Protein AF-0000000067734028 (afdb_homodimer)

InterPro domains:
  IPR000916 Bet v I/Major latex protein [PF00407] (22-114)
  IPR000916 Bet v I/Major latex protein [SM01037] (1-115)
  IPR023393 START-like domain superfamily [G3DSA:3.30.530.20] (3-115)
  IPR051761 MLP-like hydrophobic ligand-binding [PTHR31907] (22-112)

pLDDT: mean 87.89, std 9.13, range [54.25, 97.19]

Organism: Nicotiana tabacum (NCBI:txid4097)

Sequence (230 aa):
MIKFEEFLKTVEEEANELQIAEFTRYVVDKDGREKFIRHIIEATDPQKKSVTWKVIEGDLLELYNSFTIITSIEEQWTTWTFVYKKKTGDTPEPLAVMGVVLKMTKHVEGHLLRKMIKFEEFLKTVEEEANELQIAEFTRYVVDKDGREKFIRHIIEATDPQKKSVTWKVIEGDLLELYNSFTIITSIEEQWTTWTFVYKKKTGDTPEPLAVMGVVLKMTKHVEGHLLRK

Foldseek 3Di:
DDALVLLVVLVVCVCVVVVHQKDWDWFAAPVRDIWIWIKGFPDADVVQSKTKIWTDDIDVVVFWVTWMWMWHDDPPDIDIDIDTHGPDPPRDDDRRVVRVVVVSVCSSVVVVVVD/DDALVLLVVLVVCVCVVVVHQKDWDWFAAPVRDIWIWIKGFPDADVVQSKTKIWTDDIDVVVFWVTWMWMWHDDPPDIDIDIDTHGPDPPRDDDRRVVRVVVVSVCSSVVVVVVD

Nearest PDB structures (foldseek):
  4igx-assembly4_D  TM=7.959E-01  e=1.047E-07  Actinidia deliciosa
  4ihr-assembly1_A  TM=7.708E-01  e=9.894E-08  Actinidia deliciosa
  4igx-assembly3_C  TM=7.963E-01  e=2.189E-07  Actinidia deliciosa
  4ih0-assembly1_A  TM=7.849E-01  e=5.128E-07  Actinidia deliciosa
  4rei-assembly1_A  TM=7.862E-01  e=6.588E-06  Panax ginseng

Structure (mmCIF, N/CA/C/O backbone):
data_AF-0000000067734028-model_v1
#
loop_
_entity.id
_entity.type
_entity.pdbx_description
1 polymer Kirola-like
#
loop_
_atom_site.group_PDB
_atom_site.id
_atom_site.type_symbol
_atom_site.label_atom_id
_atom_site.label_alt_id
_atom_site.label_comp_id
_atom_site.label_asym_id
_atom_site.label_entity_id
_atom_site.label_seq_id
_atom_site.pdbx_PDB_ins_code
_atom_site.Cartn_x
_atom_site.Cartn_y
_atom_site.Cartn_z
_atom_site.occupancy
_atom_site.B_iso_or_equiv
_atom_site.auth_seq_id
_atom_site.auth_comp_id
_atom_site.auth_asym_id
_atom_site.auth_atom_id
_atom_site.pdbx_PDB_model_num
ATOM 1 N N . MET A 1 1 ? 13.961 -11.719 -9.648 1 67.38 1 MET A N 1
ATOM 2 C CA . MET A 1 1 ? 12.789 -10.844 -9.688 1 67.38 1 MET A CA 1
ATOM 3 C C . MET A 1 1 ? 11.625 -11.523 -10.406 1 67.38 1 MET A C 1
ATOM 5 O O . MET A 1 1 ? 11.844 -12.305 -11.336 1 67.38 1 MET A O 1
ATOM 9 N N . ILE A 1 2 ? 10.477 -11.406 -9.758 1 75.88 2 ILE A N 1
ATOM 10 C CA . ILE A 1 2 ? 9.305 -12.047 -10.367 1 75.88 2 ILE A CA 1
ATOM 11 C C . ILE A 1 2 ? 8.82 -11.211 -11.547 1 75.88 2 ILE A C 1
ATOM 13 O O . ILE A 1 2 ? 8.633 -10 -11.43 1 75.88 2 ILE A O 1
ATOM 17 N N . LYS A 1 3 ? 8.828 -11.867 -12.672 1 85.06 3 LYS A N 1
ATOM 18 C CA . LYS A 1 3 ? 8.25 -11.203 -13.836 1 85.06 3 LYS A CA 1
ATOM 19 C C . LYS A 1 3 ? 6.727 -11.234 -13.797 1 85.06 3 LYS A C 1
ATOM 21 O O . LYS A 1 3 ? 6.137 -12.164 -13.242 1 85.06 3 LYS A O 1
ATOM 26 N N . PHE A 1 4 ? 6.129 -10.258 -14.367 1 90.81 4 PHE A N 1
ATOM 27 C CA . PHE A 1 4 ? 4.676 -10.141 -14.375 1 90.81 4 PHE A CA 1
ATOM 28 C C . PHE A 1 4 ? 4.035 -11.406 -14.945 1 90.81 4 PHE A C 1
ATOM 30 O O . PHE A 1 4 ? 3.043 -11.898 -14.406 1 90.81 4 PHE A O 1
ATOM 37 N N . GLU A 1 5 ? 4.617 -11.867 -16.109 1 90.88 5 GLU A N 1
ATOM 38 C CA . GLU A 1 5 ? 4.062 -13.055 -16.75 1 90.88 5 GLU A CA 1
ATOM 39 C C . GLU A 1 5 ? 4.055 -14.242 -15.789 1 90.88 5 GLU A C 1
ATOM 41 O O . GLU A 1 5 ? 3.109 -15.031 -15.773 1 90.88 5 GLU A O 1
ATOM 46 N N . GLU A 1 6 ? 5.125 -14.344 -15.07 1 87.38 6 GLU A N 1
ATOM 47 C CA . GLU A 1 6 ? 5.23 -15.414 -14.086 1 87.38 6 GLU A CA 1
ATOM 48 C C . GLU A 1 6 ? 4.234 -15.219 -12.945 1 87.38 6 GLU A C 1
ATOM 50 O O . GLU A 1 6 ? 3.611 -16.172 -12.484 1 87.38 6 GLU A O 1
ATOM 55 N N . PHE A 1 7 ? 4.094 -13.961 -12.57 1 88.62 7 PHE A N 1
ATOM 56 C CA . PHE A 1 7 ? 3.125 -13.617 -11.539 1 88.62 7 PHE A CA 1
ATOM 57 C C . PHE A 1 7 ? 1.712 -13.984 -11.969 1 88.62 7 PHE A C 1
ATOM 59 O O . PHE A 1 7 ? 0.99 -14.664 -11.242 1 88.62 7 PHE A O 1
ATOM 66 N N . LEU A 1 8 ? 1.37 -13.555 -13.109 1 90.5 8 LEU A N 1
ATOM 67 C CA . LEU A 1 8 ? 0.029 -13.781 -13.633 1 90.5 8 LEU A CA 1
ATOM 68 C C . LEU A 1 8 ? -0.241 -15.281 -13.797 1 90.5 8 LEU A C 1
ATOM 70 O O . LEU A 1 8 ? -1.324 -15.758 -13.453 1 90.5 8 LEU A O 1
ATOM 74 N N . LYS A 1 9 ? 0.716 -15.992 -14.281 1 89.88 9 LYS A N 1
ATOM 75 C CA . LYS A 1 9 ? 0.579 -17.438 -14.477 1 89.88 9 LYS A CA 1
ATOM 76 C C . LYS A 1 9 ? 0.309 -18.141 -13.148 1 89.88 9 LYS A C 1
ATOM 78 O O . LYS A 1 9 ? -0.54 -19.031 -13.07 1 89.88 9 LYS A O 1
ATOM 83 N N . THR A 1 10 ? 1.044 -17.734 -12.141 1 88.12 10 THR A N 1
ATOM 84 C CA . THR A 1 10 ? 0.882 -18.344 -10.82 1 88.12 10 THR A CA 1
ATOM 85 C C . THR A 1 10 ? -0.512 -18.062 -10.266 1 88.12 10 THR A C 1
ATOM 87 O O . THR A 1 10 ? -1.135 -18.953 -9.672 1 88.12 10 THR A O 1
ATOM 90 N N . VAL A 1 11 ? -1.001 -16.844 -10.43 1 87.06 11 VAL A N 1
ATOM 91 C CA . VAL A 1 11 ? -2.326 -16.469 -9.953 1 87.06 11 VAL A CA 1
ATOM 92 C C . VAL A 1 11 ? -3.391 -17.297 -10.664 1 87.06 11 VAL A C 1
ATOM 94 O O . VAL A 1 11 ? -4.301 -17.828 -10.023 1 87.06 11 VAL A O 1
ATOM 97 N N . GLU A 1 12 ? -3.205 -17.453 -11.922 1 87.56 12 GLU A N 1
ATOM 98 C CA . GLU A 1 12 ? -4.152 -18.234 -12.711 1 87.56 12 GLU A CA 1
ATOM 99 C C . GLU A 1 12 ? -4.117 -19.719 -12.32 1 87.56 12 GLU A C 1
ATOM 101 O O . GLU A 1 12 ? -5.16 -20.359 -12.242 1 87.56 12 GLU A O 1
ATOM 106 N N . GLU A 1 13 ? -2.947 -20.141 -12.133 1 88.94 13 GLU A N 1
ATOM 107 C CA . GLU A 1 13 ? -2.791 -21.531 -11.734 1 88.94 13 GLU A CA 1
ATOM 108 C C . GLU A 1 13 ? -3.455 -21.797 -10.383 1 88.94 13 GLU A C 1
ATOM 110 O O . GLU A 1 13 ? -4.109 -22.828 -10.203 1 88.94 13 GLU A O 1
ATOM 115 N N . GLU A 1 14 ? -3.219 -20.875 -9.492 1 85.31 14 GLU A N 1
ATOM 116 C CA . GLU A 1 14 ? -3.887 -21.031 -8.203 1 85.31 14 GLU A CA 1
ATOM 117 C C . GLU A 1 14 ? -5.402 -21.078 -8.367 1 85.31 14 GLU A C 1
ATOM 119 O O . GLU A 1 14 ? -6.062 -21.938 -7.777 1 85.31 14 GLU A O 1
ATOM 124 N N . ALA A 1 15 ? -5.945 -20.266 -9.109 1 86.31 15 ALA A N 1
ATOM 125 C CA . ALA A 1 15 ? -7.387 -20.234 -9.344 1 86.31 15 ALA A CA 1
ATOM 126 C C . ALA A 1 15 ? -7.871 -21.531 -9.977 1 86.31 15 ALA A C 1
ATOM 128 O O . ALA A 1 15 ? -8.891 -22.094 -9.57 1 86.31 15 ALA A O 1
ATOM 129 N N . ASN A 1 16 ? -7.121 -21.953 -10.914 1 89.94 16 ASN A N 1
ATOM 130 C CA . ASN A 1 16 ? -7.492 -23.156 -11.641 1 89.94 16 ASN A CA 1
ATOM 131 C C . ASN A 1 16 ? -7.383 -24.391 -10.75 1 89.94 16 ASN A C 1
ATOM 133 O O . ASN A 1 16 ? -8.289 -25.234 -10.734 1 89.94 16 ASN A O 1
ATOM 137 N N . GLU A 1 17 ? -6.242 -24.453 -10.078 1 85.25 17 GLU A N 1
ATOM 138 C CA . GLU A 1 17 ? -6.012 -25.609 -9.211 1 85.25 17 GLU A CA 1
ATOM 139 C C . GLU A 1 17 ? -7.082 -25.703 -8.125 1 85.25 17 GLU A C 1
ATOM 141 O O . GLU A 1 17 ? -7.555 -26.797 -7.805 1 85.25 17 GLU A O 1
ATOM 146 N N . LEU A 1 18 ? -7.387 -24.578 -7.699 1 82.19 18 LEU A N 1
ATOM 147 C CA . LEU A 1 18 ? -8.344 -24.547 -6.602 1 82.19 18 LEU A CA 1
ATOM 148 C C . LEU A 1 18 ? -9.773 -24.5 -7.129 1 82.19 18 LEU A C 1
ATOM 150 O O . LEU A 1 18 ? -10.734 -24.641 -6.359 1 82.19 18 LEU A O 1
ATOM 154 N N . GLN A 1 19 ? -9.883 -24.328 -8.43 1 91.44 19 GLN A N 1
ATOM 155 C CA . GLN A 1 19 ? -11.195 -24.234 -9.062 1 91.44 19 GLN A CA 1
ATOM 156 C C . GLN A 1 19 ? -12.062 -23.188 -8.359 1 91.44 19 GLN A C 1
ATOM 158 O O . GLN A 1 19 ? -13.211 -23.484 -7.992 1 91.44 19 GLN A O 1
ATOM 163 N N . ILE A 1 20 ? -11.414 -22.141 -8.133 1 87.75 20 ILE A N 1
ATOM 164 C CA . ILE A 1 20 ? -12.125 -21.062 -7.453 1 87.75 20 ILE A CA 1
ATOM 165 C C . ILE A 1 20 ? -12.133 -19.828 -8.336 1 87.75 20 ILE A C 1
ATOM 167 O O . ILE A 1 20 ? -11.219 -19.609 -9.133 1 87.75 20 ILE A O 1
ATOM 171 N N . ALA A 1 21 ? -13.25 -19.062 -8.133 1 91.06 21 ALA A N 1
ATOM 172 C CA . ALA A 1 21 ? -13.352 -17.75 -8.773 1 91.06 21 ALA 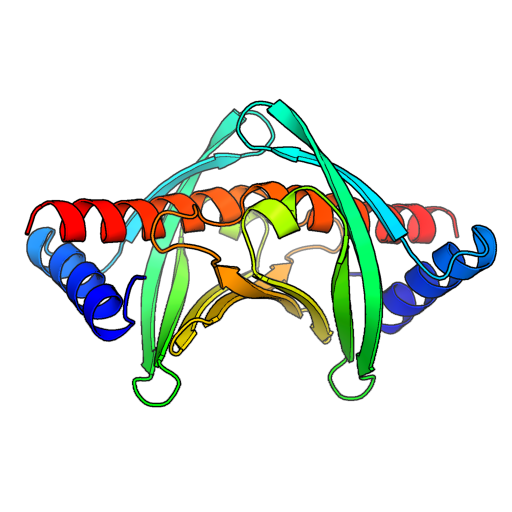A CA 1
ATOM 173 C C . ALA A 1 21 ? -13.094 -16.625 -7.777 1 91.06 21 ALA A C 1
ATOM 175 O O . ALA A 1 21 ? -12.867 -15.484 -8.172 1 91.06 21 ALA A O 1
ATOM 176 N N . GLU A 1 22 ? -13.219 -17.156 -6.551 1 93.44 22 GLU A N 1
ATOM 177 C CA . GLU A 1 22 ? -13.055 -16.219 -5.441 1 93.44 22 GLU A CA 1
ATOM 178 C C . GLU A 1 22 ? -11.977 -16.688 -4.473 1 93.44 22 GLU A C 1
ATOM 180 O O . GLU A 1 22 ? -11.961 -17.859 -4.07 1 93.44 22 GLU A O 1
ATOM 185 N N . PHE A 1 23 ? -11.062 -15.75 -4.188 1 90.62 23 PHE A N 1
ATOM 186 C CA . PHE A 1 23 ? -9.969 -16.094 -3.291 1 90.62 23 PHE A CA 1
ATOM 187 C C . PHE A 1 23 ? -10.297 -15.703 -1.854 1 90.62 23 PHE A C 1
ATOM 189 O O . PHE A 1 23 ? -10.734 -14.586 -1.594 1 90.62 23 PHE A O 1
ATOM 196 N N . THR A 1 24 ? -10.133 -16.703 -0.991 1 91.56 24 THR A N 1
ATOM 197 C CA . THR A 1 24 ? -10.289 -16.438 0.434 1 91.56 24 THR A CA 1
ATOM 198 C C . THR A 1 24 ? -8.93 -16.375 1.123 1 91.56 24 THR A C 1
ATOM 200 O O . THR A 1 24 ? -8.078 -17.25 0.912 1 91.56 24 THR A O 1
ATOM 203 N N . ARG A 1 25 ? -8.719 -15.32 1.91 1 89.25 25 ARG A N 1
ATOM 204 C CA . ARG A 1 25 ? -7.477 -15.172 2.668 1 89.25 25 ARG A CA 1
ATOM 205 C C . ARG A 1 25 ? -7.766 -14.828 4.125 1 89.25 25 ARG A C 1
ATOM 207 O O . ARG A 1 25 ? -8.734 -14.133 4.426 1 89.25 25 ARG A O 1
ATOM 214 N N . TYR A 1 26 ? -6.891 -15.344 4.91 1 92 26 TYR A N 1
ATOM 215 C CA . TYR A 1 26 ? -6.871 -15.008 6.328 1 92 26 TYR A CA 1
ATOM 216 C C . TYR A 1 26 ? -5.578 -14.289 6.703 1 92 26 TYR A C 1
ATOM 218 O O . TYR A 1 26 ? -4.484 -14.812 6.473 1 92 26 TYR A O 1
ATOM 226 N N . VAL A 1 27 ? -5.797 -13.031 7.207 1 87 27 VAL A N 1
ATOM 227 C CA . VAL A 1 27 ? -4.629 -12.219 7.535 1 87 27 VAL A CA 1
ATOM 228 C C . VAL A 1 27 ? -4.723 -11.742 8.984 1 87 27 VAL A C 1
ATOM 230 O O . VAL A 1 27 ? -5.805 -11.758 9.578 1 87 27 VAL A O 1
ATOM 233 N N . VAL A 1 28 ? -3.629 -11.398 9.531 1 83.06 28 VAL A N 1
ATOM 234 C CA . VAL A 1 28 ? -3.58 -10.906 10.906 1 83.06 28 VAL A CA 1
ATOM 235 C C . VAL A 1 28 ? -3.365 -9.391 10.906 1 83.06 28 VAL A C 1
ATOM 237 O O . VAL A 1 28 ? -2.488 -8.883 10.203 1 83.06 28 VAL A O 1
ATOM 240 N N . ASP A 1 29 ? -4.207 -8.703 11.68 1 79.88 29 ASP A N 1
ATOM 241 C CA . ASP A 1 29 ? -4.094 -7.246 11.734 1 79.88 29 ASP A CA 1
ATOM 242 C C . ASP A 1 29 ? -3.037 -6.812 12.742 1 79.88 29 ASP A C 1
ATOM 244 O O . ASP A 1 29 ? -2.281 -7.641 13.258 1 79.88 29 ASP A O 1
ATOM 248 N N . LYS A 1 30 ? -2.877 -5.461 12.906 1 72.12 30 LYS A N 1
ATOM 249 C CA . LYS A 1 30 ? -1.847 -4.875 13.758 1 72.12 30 LYS A CA 1
ATOM 250 C C . LYS A 1 30 ? -2.014 -5.316 15.211 1 72.12 30 LYS A C 1
ATOM 252 O O . LYS A 1 30 ?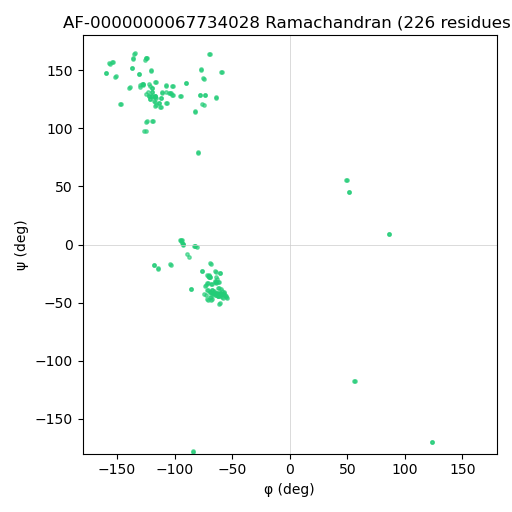 -1.047 -5.328 15.977 1 72.12 30 LYS A O 1
ATOM 257 N N . ASP A 1 31 ? -3.227 -5.699 15.625 1 77.75 31 ASP A N 1
ATOM 258 C CA . ASP A 1 31 ? -3.514 -6.098 17 1 77.75 31 ASP A CA 1
ATOM 259 C C . ASP A 1 31 ? -3.428 -7.613 17.156 1 77.75 31 ASP A C 1
ATOM 261 O O . ASP A 1 31 ? -3.783 -8.156 18.203 1 77.75 31 ASP A O 1
ATOM 265 N N . GLY A 1 32 ? -3.057 -8.227 16.109 1 80 32 GLY A N 1
ATOM 266 C CA . GLY A 1 32 ? -2.895 -9.672 16.172 1 80 32 GLY A CA 1
ATOM 267 C C . GLY A 1 32 ? -4.18 -10.43 15.906 1 80 32 GLY A C 1
ATOM 268 O O . GLY A 1 32 ? -4.246 -11.648 16.094 1 80 32 GLY A O 1
ATOM 269 N N . ARG A 1 33 ? -5.266 -9.836 15.477 1 87.12 33 ARG A N 1
ATOM 270 C CA . ARG A 1 33 ? -6.543 -10.492 15.234 1 87.12 33 ARG A CA 1
ATOM 271 C C . ARG A 1 33 ? -6.641 -11 13.805 1 87.12 33 ARG A C 1
ATOM 273 O O . ARG A 1 33 ? -6.281 -10.289 12.859 1 87.12 33 ARG A O 1
ATOM 280 N N . GLU A 1 34 ? -7.191 -12.18 13.672 1 90.69 34 GLU A N 1
ATOM 281 C CA . GLU A 1 34 ? -7.387 -12.766 12.352 1 90.69 34 GLU A CA 1
ATOM 282 C C . GLU A 1 34 ? -8.523 -12.086 11.602 1 90.69 34 GLU A C 1
ATOM 284 O O . GLU A 1 34 ? -9.586 -11.828 12.18 1 90.69 34 GLU A O 1
ATOM 289 N N . LYS A 1 35 ? -8.266 -11.664 10.391 1 90.12 35 LYS A N 1
ATOM 290 C CA . LYS A 1 35 ? -9.25 -11.055 9.5 1 90.12 35 LYS A CA 1
ATOM 291 C C . LYS A 1 35 ? -9.469 -11.914 8.258 1 90.12 35 LYS A C 1
ATOM 293 O O . LYS A 1 35 ? -8.523 -12.484 7.715 1 90.12 35 LYS A O 1
ATOM 298 N N . PHE A 1 36 ? -10.703 -11.961 7.93 1 93.69 36 PHE A N 1
ATOM 299 C CA . PHE A 1 36 ? -11.094 -12.703 6.734 1 93.69 36 PHE A CA 1
ATOM 300 C C . PHE A 1 36 ? -11.359 -11.75 5.574 1 93.69 36 PHE A C 1
ATOM 302 O O . PHE A 1 36 ? -12 -10.711 5.746 1 93.69 36 PHE A O 1
ATOM 309 N N . ILE A 1 37 ? -10.82 -12.148 4.332 1 92.69 37 ILE A N 1
ATOM 310 C CA . ILE A 1 37 ? -11.078 -11.352 3.135 1 92.69 37 ILE A CA 1
ATOM 311 C C . ILE A 1 37 ? -11.336 -12.281 1.949 1 92.69 37 ILE A C 1
ATOM 313 O O . ILE A 1 37 ? -10.633 -13.273 1.763 1 92.69 37 ILE A O 1
ATOM 317 N N . ARG A 1 38 ? -12.383 -11.938 1.191 1 94.5 38 ARG A N 1
ATOM 318 C CA . ARG A 1 38 ? -12.664 -12.602 -0.077 1 94.5 38 ARG A CA 1
ATOM 319 C C . ARG A 1 38 ? -12.555 -11.625 -1.243 1 94.5 38 ARG A C 1
ATOM 321 O O . ARG A 1 38 ? -13.125 -10.531 -1.196 1 94.5 38 ARG A O 1
ATOM 328 N N . HIS A 1 39 ? -11.734 -12.039 -2.203 1 93.81 39 HIS A N 1
ATOM 329 C CA . HIS A 1 39 ? -11.516 -11.141 -3.328 1 93.81 39 HIS A CA 1
ATOM 330 C C . HIS A 1 39 ? -11.562 -11.891 -4.656 1 93.81 39 HIS A C 1
ATOM 332 O O . HIS A 1 39 ? -11.469 -13.117 -4.68 1 93.81 39 HIS A O 1
ATOM 338 N N . ILE A 1 40 ? -11.789 -11.141 -5.715 1 95.25 40 ILE A N 1
ATOM 339 C CA . ILE A 1 40 ? -11.789 -11.664 -7.078 1 95.25 40 ILE A CA 1
ATOM 340 C C . ILE A 1 40 ? -10.789 -10.891 -7.93 1 95.25 40 ILE A C 1
ATOM 342 O O . ILE A 1 40 ? -10.328 -9.812 -7.535 1 95.25 40 ILE A O 1
ATOM 346 N N . ILE A 1 41 ? -10.391 -11.5 -9.062 1 94.62 41 ILE A N 1
ATOM 347 C CA . ILE A 1 41 ? -9.625 -10.758 -10.062 1 94.62 41 ILE A CA 1
ATOM 348 C C . ILE A 1 41 ? -10.586 -9.953 -10.945 1 94.62 41 ILE A C 1
ATOM 350 O O . ILE A 1 41 ? -11.359 -10.523 -11.711 1 94.62 41 ILE A O 1
ATOM 354 N N . GLU A 1 42 ? -10.523 -8.695 -10.867 1 96.06 42 GLU A N 1
ATOM 355 C CA . GLU A 1 42 ? -11.422 -7.828 -11.625 1 96.06 42 GLU A CA 1
ATOM 356 C C . GLU A 1 42 ? -10.875 -7.562 -13.023 1 96.06 42 GLU A C 1
ATOM 358 O O . GLU A 1 42 ? -11.641 -7.426 -13.984 1 96.06 42 GLU A O 1
ATOM 363 N N . ALA A 1 43 ? -9.555 -7.402 -13.117 1 96.38 43 ALA A N 1
ATOM 364 C CA . ALA A 1 43 ? -8.953 -7.105 -14.414 1 96.38 43 ALA A CA 1
ATOM 365 C C . ALA A 1 43 ? -7.469 -7.453 -14.43 1 96.38 43 ALA A C 1
ATOM 367 O O . ALA A 1 43 ? -6.816 -7.449 -13.383 1 96.38 43 ALA A O 1
ATOM 368 N N . THR A 1 44 ? -7.055 -7.84 -15.547 1 95.56 44 THR A N 1
ATOM 369 C CA . THR A 1 44 ? -5.629 -7.934 -15.844 1 95.56 44 THR A CA 1
ATOM 370 C C . THR A 1 44 ? -5.273 -7.051 -17.047 1 95.56 44 THR A C 1
ATOM 372 O O . THR A 1 44 ? -6.039 -6.953 -18 1 95.56 44 THR A O 1
ATOM 375 N N . ASP A 1 45 ? -4.188 -6.34 -16.953 1 96.19 45 ASP A N 1
ATOM 376 C CA . ASP A 1 45 ? -3.752 -5.465 -18.047 1 96.19 45 ASP A CA 1
ATOM 377 C C . ASP A 1 45 ? -2.322 -5.789 -18.469 1 96.19 45 ASP A C 1
ATOM 379 O O . ASP A 1 45 ? -1.364 -5.324 -17.844 1 96.19 45 ASP A O 1
ATOM 383 N N . PRO A 1 46 ? -2.148 -6.551 -19.5 1 93.56 46 PRO A N 1
ATOM 384 C CA . PRO A 1 46 ? -0.803 -6.914 -19.938 1 93.56 46 PRO A CA 1
ATOM 385 C C . PRO A 1 46 ? 0.014 -5.707 -20.406 1 93.56 46 PRO A C 1
ATOM 387 O O . PRO A 1 46 ? 1.245 -5.727 -20.328 1 93.56 46 PRO A O 1
ATOM 390 N N . GLN A 1 47 ? -0.656 -4.711 -20.891 1 95.19 47 GLN A N 1
ATOM 391 C CA . GLN A 1 47 ? 0.061 -3.518 -21.328 1 95.19 47 GLN A CA 1
ATOM 392 C C . GLN A 1 47 ? 0.647 -2.758 -20.156 1 95.19 47 GLN A C 1
ATOM 394 O O . GLN A 1 47 ? 1.794 -2.307 -20.203 1 95.19 47 GLN A O 1
ATOM 399 N N . LYS A 1 48 ? -0.129 -2.664 -19.078 1 94.69 48 LYS A N 1
ATOM 400 C CA . LYS A 1 48 ? 0.334 -1.996 -17.859 1 94.69 48 LYS A CA 1
ATOM 401 C C . LYS A 1 48 ? 0.966 -2.992 -16.891 1 94.69 48 LYS A C 1
ATOM 403 O O . LYS A 1 48 ? 1.418 -2.611 -15.812 1 94.69 48 LYS A O 1
ATOM 408 N N . LYS A 1 49 ? 1.001 -4.238 -17.281 1 96.38 49 LYS A N 1
ATOM 409 C CA . LYS A 1 49 ? 1.541 -5.332 -16.484 1 96.38 49 LYS A CA 1
ATOM 410 C C . LYS A 1 49 ? 0.965 -5.312 -15.07 1 96.38 49 LYS A C 1
ATOM 412 O O . LYS A 1 49 ? 1.712 -5.336 -14.094 1 96.38 49 LYS A O 1
ATOM 417 N N . SER A 1 50 ? -0.35 -5.336 -15.023 1 96.56 50 SER A N 1
ATOM 418 C CA . SER A 1 50 ? -0.995 -5.176 -13.727 1 96.56 50 SER A CA 1
ATOM 419 C C . SER A 1 50 ? -2.152 -6.152 -13.555 1 96.56 50 SER A C 1
ATOM 421 O O . SER A 1 50 ? -2.699 -6.652 -14.547 1 96.56 50 SER A O 1
ATOM 423 N N . VAL A 1 51 ? -2.402 -6.48 -12.359 1 94.88 51 VAL A N 1
ATOM 424 C CA . VAL A 1 51 ? -3.576 -7.238 -11.93 1 94.88 51 VAL A CA 1
ATOM 425 C C . VAL A 1 51 ? -4.387 -6.41 -10.938 1 94.88 51 VAL A C 1
ATOM 427 O O . VAL A 1 51 ? -3.826 -5.781 -10.039 1 94.88 51 VAL A O 1
ATOM 430 N N . THR A 1 52 ? -5.672 -6.305 -11.125 1 96.62 52 THR A N 1
ATOM 431 C CA . THR A 1 52 ? -6.594 -5.621 -10.227 1 96.62 52 THR A CA 1
ATOM 432 C C . THR A 1 52 ? -7.449 -6.625 -9.461 1 96.62 52 THR A C 1
ATOM 434 O O . THR A 1 52 ? -8.141 -7.449 -10.07 1 96.62 52 THR A O 1
ATOM 437 N N . TRP A 1 53 ? -7.336 -6.523 -8.133 1 94.94 53 TRP A N 1
ATOM 438 C CA . TRP A 1 53 ? -8.164 -7.34 -7.254 1 94.94 53 TRP A CA 1
ATOM 439 C C . TRP A 1 53 ? -9.234 -6.492 -6.574 1 94.94 53 TRP A C 1
ATOM 441 O O . TRP A 1 53 ? -8.953 -5.391 -6.094 1 94.94 53 TRP A O 1
ATOM 451 N N . LYS A 1 54 ? -10.391 -7.086 -6.547 1 96.44 54 LYS A N 1
ATOM 452 C CA . LYS A 1 54 ? -11.492 -6.426 -5.848 1 96.44 54 LYS A CA 1
ATOM 453 C C . LYS A 1 54 ? -11.969 -7.266 -4.664 1 96.44 54 LYS A C 1
ATOM 455 O O . LYS A 1 54 ? -12.258 -8.453 -4.816 1 96.44 54 LYS A O 1
ATOM 460 N N . VAL A 1 55 ? -12.016 -6.566 -3.5 1 95.88 55 VAL A N 1
ATOM 461 C CA . VAL A 1 55 ? -12.555 -7.223 -2.314 1 95.88 55 VAL A CA 1
ATOM 462 C C . VAL A 1 55 ? -14.086 -7.246 -2.387 1 95.88 55 VAL A C 1
ATOM 464 O O . VAL A 1 55 ? -14.719 -6.211 -2.598 1 95.88 55 VAL A O 1
ATOM 467 N N . ILE A 1 56 ? -14.656 -8.438 -2.193 1 97.12 56 ILE A N 1
ATOM 468 C CA . ILE A 1 56 ? -16.109 -8.539 -2.383 1 97.12 56 ILE A CA 1
ATOM 469 C C . ILE A 1 56 ? -16.766 -8.945 -1.069 1 97.12 56 ILE A C 1
ATOM 471 O O . ILE A 1 56 ? -17.984 -8.852 -0.928 1 97.12 56 ILE A O 1
ATOM 475 N N . GLU A 1 57 ? -16.016 -9.453 -0.166 1 96.69 57 GLU A N 1
ATOM 476 C CA . GLU A 1 57 ? -16.547 -9.875 1.132 1 96.69 57 GLU A CA 1
ATOM 477 C C . GLU A 1 57 ? -15.438 -9.891 2.188 1 96.69 57 GLU A C 1
ATOM 479 O O . GLU A 1 57 ? -14.258 -9.977 1.856 1 96.69 57 GLU A O 1
ATOM 484 N N . GLY A 1 58 ? -15.906 -9.75 3.57 1 94.94 58 GLY A N 1
ATOM 485 C CA . GLY A 1 58 ? -14.961 -9.922 4.66 1 94.94 58 GLY A CA 1
ATOM 486 C C . GLY A 1 58 ? -14.891 -8.727 5.586 1 94.94 58 GLY A C 1
ATOM 487 O O . GLY A 1 58 ? -15.672 -7.781 5.449 1 94.94 58 GLY A O 1
ATOM 488 N N . ASP A 1 59 ? -13.914 -8.773 6.43 1 93.56 59 ASP A N 1
ATOM 489 C CA . ASP A 1 59 ? -13.852 -7.844 7.559 1 93.56 59 ASP A CA 1
ATOM 490 C C . ASP A 1 59 ? -13.555 -6.426 7.086 1 93.56 59 ASP A C 1
ATOM 492 O O . ASP A 1 59 ? -13.992 -5.453 7.699 1 93.56 59 ASP A O 1
ATOM 496 N N . LEU A 1 60 ? -12.883 -6.305 5.992 1 90.62 60 LEU A N 1
ATOM 497 C CA . LEU A 1 60 ? -12.562 -4.973 5.488 1 90.62 60 LEU A CA 1
ATOM 498 C C . LEU A 1 60 ? -13.828 -4.219 5.094 1 90.62 60 LEU A C 1
ATOM 500 O O . LEU A 1 60 ? -13.922 -3.006 5.289 1 90.62 60 LEU A O 1
ATOM 504 N N . LEU A 1 61 ? -14.805 -4.922 4.66 1 94.31 61 LEU A N 1
ATOM 505 C CA . LEU A 1 61 ? -15.992 -4.266 4.137 1 94.31 61 LEU A CA 1
ATOM 506 C C . LEU A 1 61 ? -16.922 -3.848 5.266 1 94.31 61 LEU A C 1
ATOM 508 O O . LEU A 1 61 ? -17.938 -3.189 5.027 1 94.31 61 LEU A O 1
ATOM 512 N N . GLU A 1 62 ? -16.531 -4.16 6.457 1 93.06 62 GLU A N 1
ATOM 513 C CA . GLU A 1 62 ? -17.219 -3.58 7.605 1 93.06 62 GLU A CA 1
ATOM 514 C C . GLU A 1 62 ? -16.797 -2.129 7.824 1 93.06 62 GLU A C 1
ATOM 516 O O . GLU A 1 62 ? -17.547 -1.342 8.406 1 93.06 62 GLU A O 1
ATOM 521 N N . LEU A 1 63 ? -15.625 -1.812 7.309 1 92.25 63 LEU A N 1
ATOM 522 C CA . LEU A 1 63 ? -15.055 -0.495 7.566 1 92.25 63 LEU A CA 1
ATOM 523 C C . LEU A 1 63 ? -14.969 0.321 6.281 1 92.25 63 LEU A C 1
ATOM 525 O O . LEU A 1 63 ? -14.938 1.553 6.324 1 92.25 63 LEU A O 1
ATOM 529 N N . TYR A 1 64 ? -14.992 -0.36 5.16 1 95.31 64 TYR A N 1
ATOM 530 C CA . TYR A 1 64 ? -14.836 0.301 3.869 1 95.31 64 TYR A CA 1
ATOM 531 C C . TYR A 1 64 ? -15.961 -0.079 2.916 1 95.31 64 TYR A C 1
ATOM 533 O O . TYR A 1 64 ? -16.344 -1.246 2.842 1 95.31 64 TYR A O 1
ATOM 541 N N . ASN A 1 65 ? -16.469 0.943 2.189 1 96.56 65 ASN A N 1
ATOM 542 C CA . ASN A 1 65 ? -17.516 0.683 1.208 1 96.56 65 ASN A CA 1
ATOM 543 C C . ASN A 1 65 ? -16.969 -0.08 0.002 1 96.56 65 ASN A C 1
ATOM 545 O O . ASN A 1 65 ? -17.703 -0.862 -0.618 1 96.56 65 ASN A O 1
ATOM 549 N N . SER A 1 66 ? -15.766 0.231 -0.256 1 95.94 66 SER A N 1
ATOM 550 C CA . SER A 1 66 ? -15.094 -0.393 -1.391 1 95.94 66 SER A CA 1
ATOM 551 C C . SER A 1 66 ? -13.586 -0.479 -1.162 1 95.94 66 SER A C 1
ATOM 553 O O . SER A 1 66 ? -13 0.413 -0.551 1 95.94 66 SER A O 1
ATOM 555 N N . PHE A 1 67 ? -13.086 -1.583 -1.677 1 96.44 67 PHE A N 1
ATOM 556 C CA . PHE A 1 67 ? -11.648 -1.801 -1.517 1 96.44 67 PHE A CA 1
ATOM 557 C C . PHE A 1 67 ? -11.078 -2.545 -2.717 1 96.44 67 PHE A C 1
ATOM 559 O O . PHE A 1 67 ? -11.492 -3.67 -3.012 1 96.44 67 PHE A O 1
ATOM 566 N N . THR A 1 68 ? -10.078 -1.891 -3.395 1 96.69 68 THR A N 1
ATOM 567 C CA . THR A 1 68 ? -9.422 -2.453 -4.566 1 96.69 68 THR A CA 1
ATOM 568 C C . THR A 1 68 ? -7.906 -2.441 -4.395 1 96.69 68 THR A C 1
ATOM 570 O O . THR A 1 68 ? -7.34 -1.467 -3.895 1 96.69 68 THR A O 1
ATOM 573 N N . ILE A 1 69 ? -7.289 -3.545 -4.82 1 95.75 69 ILE A N 1
ATOM 574 C CA . ILE A 1 69 ? -5.836 -3.668 -4.801 1 95.75 69 ILE A CA 1
ATOM 575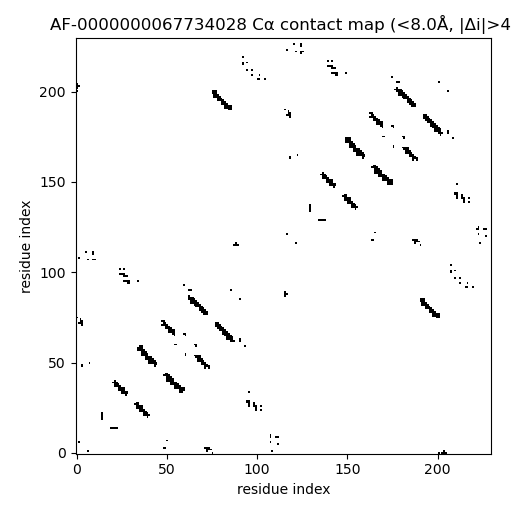 C C . ILE A 1 69 ? -5.312 -3.854 -6.223 1 95.75 69 ILE A C 1
ATOM 577 O O . ILE A 1 69 ? -5.816 -4.695 -6.969 1 95.75 69 ILE A O 1
ATOM 581 N N . ILE A 1 70 ? -4.387 -3.051 -6.602 1 96.31 70 ILE A N 1
ATOM 582 C CA . ILE A 1 70 ? -3.771 -3.146 -7.918 1 96.31 70 ILE A CA 1
ATOM 583 C C . ILE A 1 70 ? -2.271 -3.396 -7.77 1 96.31 70 ILE A C 1
ATOM 585 O O . ILE A 1 70 ? -1.588 -2.684 -7.031 1 96.31 70 ILE A O 1
ATOM 589 N N . THR A 1 71 ? -1.784 -4.406 -8.422 1 95 71 THR A N 1
ATOM 590 C CA . THR A 1 71 ? -0.348 -4.656 -8.453 1 95 71 THR A CA 1
ATOM 591 C C . THR A 1 71 ? 0.177 -4.605 -9.883 1 95 71 THR A C 1
ATOM 593 O O . THR A 1 71 ? -0.481 -5.086 -10.812 1 95 71 THR A O 1
ATOM 596 N N . SER A 1 72 ? 1.253 -3.932 -10.023 1 95.81 72 SER A N 1
ATOM 597 C CA . SER A 1 72 ? 1.937 -3.879 -11.312 1 95.81 72 SER A CA 1
ATOM 598 C C . SER A 1 72 ? 3.42 -4.199 -11.164 1 95.81 72 SER A C 1
ATOM 600 O O . SER A 1 72 ? 4.059 -3.779 -10.203 1 95.81 72 SER A O 1
ATOM 602 N N . ILE A 1 73 ? 3.906 -5.004 -12.039 1 93.56 73 ILE A N 1
ATOM 603 C CA . ILE A 1 73 ? 5.324 -5.348 -12.078 1 93.56 73 ILE A CA 1
ATOM 604 C C . ILE A 1 73 ? 5.895 -5.023 -13.461 1 93.56 73 ILE A C 1
ATOM 606 O O . ILE A 1 73 ? 5.555 -5.676 -14.453 1 93.56 73 ILE A O 1
ATOM 610 N N . GLU A 1 74 ? 6.629 -4.012 -13.516 1 93.19 74 GLU A N 1
ATOM 611 C CA . GLU A 1 74 ? 7.277 -3.594 -14.758 1 93.19 74 GLU A CA 1
ATOM 612 C C . GLU A 1 74 ? 8.797 -3.592 -14.609 1 93.19 74 GLU A C 1
ATOM 614 O O . GLU A 1 74 ? 9.367 -2.666 -14.031 1 93.19 74 GLU A O 1
ATOM 619 N N . GLU A 1 75 ? 9.414 -4.68 -15.289 1 87.56 75 GLU A N 1
ATOM 620 C CA . GLU A 1 75 ? 10.859 -4.828 -15.156 1 87.56 75 GLU A CA 1
ATOM 621 C C . GLU A 1 75 ? 11.273 -4.938 -13.695 1 87.56 75 GLU A C 1
ATOM 623 O O . GLU A 1 75 ? 10.805 -5.816 -12.977 1 87.56 75 GLU A O 1
ATOM 628 N N . GLN A 1 76 ? 12.07 -3.963 -13.234 1 89.19 76 GLN A N 1
ATOM 629 C CA . GLN A 1 76 ? 12.609 -4.043 -11.875 1 89.19 76 GLN A CA 1
ATOM 630 C C . GLN A 1 76 ? 11.719 -3.301 -10.883 1 89.19 76 GLN A C 1
ATOM 632 O O . GLN A 1 76 ? 12.039 -3.213 -9.695 1 89.19 76 GLN A O 1
ATOM 637 N N . TRP A 1 77 ? 10.609 -2.74 -11.422 1 93.75 77 TRP A N 1
ATOM 638 C CA . TRP A 1 77 ? 9.734 -1.94 -10.57 1 93.75 77 TRP A CA 1
ATOM 639 C C . TRP A 1 77 ? 8.492 -2.734 -10.164 1 93.75 77 TRP A C 1
ATOM 641 O O . TRP A 1 77 ? 7.879 -3.406 -10.992 1 93.75 77 TRP A O 1
ATOM 651 N N . THR A 1 78 ? 8.266 -2.727 -8.852 1 94.44 78 THR A N 1
ATOM 652 C CA . THR A 1 78 ? 7.004 -3.25 -8.336 1 94.44 78 THR A CA 1
ATOM 653 C C . THR A 1 78 ? 6.141 -2.127 -7.773 1 94.44 78 THR A C 1
ATOM 655 O O . THR A 1 78 ? 6.637 -1.259 -7.051 1 94.44 78 THR A O 1
ATOM 658 N N . THR A 1 79 ? 4.859 -2.062 -8.18 1 95.75 79 THR A N 1
ATOM 659 C CA . THR A 1 79 ? 3.91 -1.064 -7.699 1 95.75 79 THR A CA 1
ATOM 660 C C . THR A 1 79 ? 2.703 -1.733 -7.047 1 95.75 79 THR A C 1
ATOM 662 O O . THR A 1 79 ? 2.104 -2.641 -7.625 1 95.75 79 THR A O 1
ATOM 665 N N . TRP A 1 80 ? 2.432 -1.357 -5.812 1 94.62 80 TRP A N 1
ATOM 6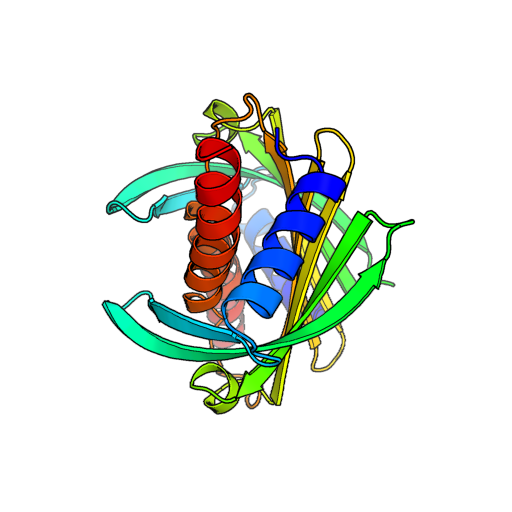66 C CA . TRP A 1 80 ? 1.208 -1.74 -5.117 1 94.62 80 TRP A CA 1
ATOM 667 C C . TRP A 1 80 ? 0.31 -0.528 -4.891 1 94.62 80 TRP A C 1
ATOM 669 O O . TRP A 1 80 ? 0.75 0.482 -4.336 1 94.62 80 TRP A O 1
ATOM 679 N N . THR A 1 81 ? -0.937 -0.621 -5.32 1 96.06 81 THR A N 1
ATOM 680 C CA . THR A 1 81 ? -1.919 0.445 -5.156 1 96.06 81 THR A CA 1
ATOM 681 C C . THR A 1 81 ? -3.139 -0.058 -4.391 1 96.06 81 THR A C 1
ATOM 683 O O . THR A 1 81 ? -3.721 -1.086 -4.742 1 96.06 81 THR A O 1
ATOM 686 N N . PHE A 1 82 ? -3.496 0.644 -3.359 1 95.19 82 PHE A N 1
ATOM 687 C CA . PHE A 1 82 ? -4.703 0.38 -2.584 1 95.19 82 PHE A CA 1
ATOM 688 C C . PHE A 1 82 ? -5.711 1.51 -2.754 1 95.19 82 PHE A C 1
ATOM 690 O O . PHE A 1 82 ? -5.422 2.662 -2.428 1 95.19 82 PHE A O 1
ATOM 697 N N . VAL A 1 83 ? -6.844 1.229 -3.271 1 96.12 83 VAL A N 1
ATOM 698 C CA . VAL A 1 83 ? -7.91 2.195 -3.518 1 96.12 83 VAL A CA 1
ATOM 699 C C . VAL A 1 83 ? -9.141 1.827 -2.691 1 96.12 83 VAL A C 1
ATOM 701 O O . VAL A 1 83 ? -9.664 0.715 -2.805 1 96.12 83 VAL A O 1
ATOM 704 N N . TYR A 1 84 ? -9.57 2.762 -1.872 1 95.88 84 TYR A N 1
ATOM 705 C CA . TYR A 1 84 ? -10.703 2.381 -1.031 1 95.88 84 TYR A CA 1
ATOM 706 C C . TYR A 1 84 ? -11.516 3.604 -0.622 1 95.88 84 TYR A C 1
ATOM 708 O O . TYR A 1 84 ? -11.039 4.734 -0.727 1 95.88 84 TYR A O 1
ATOM 716 N N . LYS A 1 85 ? -12.727 3.301 -0.315 1 95.56 85 LYS A N 1
ATOM 717 C CA . LYS A 1 85 ? -13.68 4.262 0.232 1 95.56 85 LYS A CA 1
ATOM 718 C C . LYS A 1 85 ? -14.047 3.914 1.672 1 95.56 85 LYS A C 1
ATOM 720 O O . LYS A 1 85 ? -14.594 2.842 1.937 1 95.56 85 LYS A O 1
ATOM 725 N N . LYS A 1 86 ? -13.781 4.891 2.535 1 92.12 86 LYS A N 1
ATOM 726 C CA . LYS A 1 86 ? -14.109 4.695 3.945 1 92.12 86 LYS A CA 1
ATOM 727 C C . LYS A 1 86 ? -15.609 4.828 4.184 1 92.12 86 LYS A C 1
ATOM 729 O O . LYS A 1 86 ? -16.266 5.684 3.588 1 92.12 86 LYS A O 1
ATOM 734 N N . LYS A 1 87 ? -16.156 4.004 5.102 1 94.25 87 LYS A N 1
ATOM 735 C CA . LYS A 1 87 ? -17.578 4.125 5.449 1 94.25 87 LYS A CA 1
ATOM 736 C C . LYS A 1 87 ? -17.828 5.383 6.27 1 94.25 87 LYS A C 1
ATOM 738 O O . LYS A 1 87 ? -18.875 6.027 6.117 1 94.25 87 LYS A O 1
ATOM 743 N N . THR A 1 88 ? -16.859 5.66 7.176 1 89.44 88 THR A N 1
ATOM 744 C CA . THR A 1 88 ? -16.953 6.867 7.988 1 89.44 88 THR A CA 1
ATOM 745 C C . THR A 1 88 ? -15.602 7.59 8.039 1 89.44 88 THR A C 1
ATOM 747 O O . THR A 1 88 ? -14.57 7.008 7.707 1 89.44 88 THR A O 1
ATOM 750 N N . GLY A 1 89 ? -15.586 8.805 8.438 1 81.19 89 GLY A N 1
ATOM 751 C CA . GLY A 1 89 ? -14.375 9.609 8.508 1 81.19 89 GLY A CA 1
ATOM 752 C C . GLY A 1 89 ? -13.367 9.086 9.508 1 81.19 89 GLY A C 1
ATOM 753 O O . GLY A 1 89 ? -12.164 9.336 9.383 1 81.19 89 GLY A O 1
ATOM 754 N N . ASP A 1 90 ? -13.859 8.336 10.5 1 82.69 90 ASP A N 1
ATOM 755 C CA . ASP A 1 90 ? -12.984 7.867 11.57 1 82.69 90 ASP A CA 1
ATOM 756 C C . ASP A 1 90 ? -12.445 6.473 11.273 1 82.69 90 ASP A C 1
ATOM 758 O O . ASP A 1 90 ? -11.688 5.91 12.062 1 82.69 90 ASP A O 1
ATOM 762 N N . THR A 1 91 ? -12.766 5.98 10.125 1 87.69 91 THR A N 1
ATOM 763 C CA . THR A 1 91 ? -12.227 4.684 9.727 1 87.69 91 THR A CA 1
ATOM 764 C C . THR A 1 91 ? -10.711 4.746 9.578 1 87.69 91 THR A C 1
ATOM 766 O O . THR A 1 91 ? -10.188 5.645 8.914 1 87.69 91 THR A O 1
ATOM 769 N N . PRO A 1 92 ? -10 3.846 10.258 1 84.5 92 PRO A N 1
ATOM 770 C CA . PRO A 1 92 ? -8.539 3.867 10.18 1 84.5 92 PRO A CA 1
ATOM 771 C C . PRO A 1 92 ? -8.016 3.447 8.805 1 84.5 92 PRO A C 1
ATOM 773 O O . PRO A 1 92 ? -8.766 2.898 7.996 1 84.5 92 PRO A O 1
ATOM 776 N N . GLU A 1 93 ? -6.711 3.76 8.539 1 84.69 93 GLU A N 1
ATOM 777 C CA . GLU A 1 93 ? -6.035 3.195 7.375 1 84.69 93 GLU A CA 1
ATOM 778 C C . GLU A 1 93 ? -6.016 1.671 7.438 1 84.69 93 GLU A C 1
ATOM 780 O O . GLU A 1 93 ? -6.027 1.086 8.523 1 84.69 93 GLU A O 1
ATOM 785 N N . PRO A 1 94 ? -6.055 1.032 6.277 1 86.06 94 PRO A N 1
ATOM 786 C CA . PRO A 1 94 ? -6.203 -0.424 6.242 1 86.06 94 PRO A CA 1
ATOM 787 C C . PRO A 1 94 ? -4.891 -1.157 6.508 1 86.06 94 PRO A C 1
ATOM 789 O O . PRO A 1 94 ? -4.355 -1.814 5.613 1 86.06 94 PRO A O 1
ATOM 792 N N . LEU A 1 95 ? -4.543 -1.247 7.703 1 76.81 95 LEU A N 1
ATOM 793 C CA . LEU A 1 95 ? -3.256 -1.841 8.047 1 76.81 95 LEU A CA 1
ATOM 794 C C . LEU A 1 95 ? -3.252 -3.338 7.754 1 76.81 95 LEU A C 1
ATOM 796 O O . LEU A 1 95 ? -2.201 -3.914 7.461 1 76.81 95 LEU A O 1
ATOM 800 N N . ALA A 1 96 ? -4.359 -3.945 7.805 1 77.06 96 ALA A N 1
ATOM 801 C CA . ALA A 1 96 ? -4.484 -5.387 7.598 1 77.06 96 ALA A CA 1
ATOM 802 C C . ALA A 1 96 ? -4.195 -5.754 6.145 1 77.06 96 ALA A C 1
ATOM 804 O O . ALA A 1 96 ? -3.895 -6.91 5.84 1 77.06 96 ALA A O 1
ATOM 805 N N . VAL A 1 97 ? -4.215 -4.777 5.262 1 81.56 97 VAL A N 1
ATOM 806 C CA . VAL A 1 97 ? -4.094 -5.062 3.838 1 81.56 97 VAL A CA 1
ATOM 807 C C . VAL A 1 97 ? -2.672 -5.531 3.523 1 81.56 97 VAL A C 1
ATOM 809 O O . VAL A 1 97 ? -2.463 -6.32 2.6 1 81.56 97 VAL A O 1
ATOM 812 N N . MET A 1 98 ? -1.775 -5.09 4.34 1 80.06 98 MET A N 1
ATOM 813 C CA . MET A 1 98 ? -0.403 -5.531 4.109 1 80.06 98 MET A CA 1
ATOM 814 C C . MET A 1 98 ? -0.29 -7.047 4.242 1 80.06 98 MET A C 1
ATOM 816 O O . MET A 1 98 ? 0.465 -7.684 3.504 1 80.06 98 MET A O 1
ATOM 820 N N . GLY A 1 99 ? -1.087 -7.578 5.094 1 78.12 99 GLY A N 1
ATOM 821 C CA . GLY A 1 99 ? -1.123 -9.023 5.211 1 78.12 99 GLY A CA 1
ATOM 822 C C . GLY A 1 99 ? -1.613 -9.719 3.953 1 78.12 99 GLY A C 1
ATOM 823 O O . GLY A 1 99 ? -1.134 -10.797 3.604 1 78.12 99 GLY A O 1
ATOM 824 N N . VAL A 1 100 ? -2.451 -9.086 3.309 1 79.81 100 VAL A N 1
ATOM 825 C CA . VAL A 1 100 ? -2.961 -9.648 2.062 1 79.81 100 VAL A CA 1
ATOM 826 C C . VAL A 1 100 ? -1.858 -9.641 1.007 1 79.81 100 VAL A C 1
ATOM 828 O O . VAL A 1 100 ? -1.676 -10.633 0.29 1 79.81 100 VAL A O 1
ATOM 831 N N . VAL A 1 101 ? -1.183 -8.578 0.922 1 82.25 101 VAL A N 1
ATOM 832 C CA . VAL A 1 101 ? -0.065 -8.453 -0.008 1 82.25 101 VAL A CA 1
ATOM 833 C C . VAL A 1 101 ? 0.944 -9.57 0.243 1 82.25 101 VAL A C 1
ATOM 835 O O . VAL A 1 101 ? 1.405 -10.219 -0.698 1 82.25 101 VAL A O 1
ATOM 838 N N . LEU A 1 102 ? 1.2 -9.789 1.432 1 81.25 102 LEU A N 1
ATOM 839 C CA . LEU A 1 102 ? 2.166 -10.82 1.808 1 81.25 102 LEU A CA 1
ATOM 840 C C . LEU A 1 102 ? 1.68 -12.203 1.394 1 81.25 102 LEU A C 1
ATOM 842 O O . LEU A 1 102 ? 2.449 -13 0.857 1 81.25 102 LEU A O 1
ATOM 846 N N . LYS A 1 103 ? 0.483 -12.453 1.609 1 81.12 103 LYS A N 1
ATOM 847 C CA . LYS A 1 103 ? -0.077 -13.758 1.246 1 81.12 103 LYS A CA 1
ATOM 848 C C . LYS A 1 103 ? -0.073 -13.953 -0.267 1 81.12 103 LYS A C 1
ATOM 850 O O . LYS A 1 103 ? 0.271 -15.031 -0.757 1 81.12 103 LYS A O 1
ATOM 855 N N . MET A 1 104 ? -0.404 -12.906 -0.921 1 80.69 104 MET A N 1
ATOM 856 C CA . MET A 1 104 ? -0.458 -12.969 -2.379 1 80.69 104 MET A CA 1
ATOM 857 C C . MET A 1 104 ? 0.936 -13.172 -2.967 1 80.69 104 MET A C 1
ATOM 859 O O . MET A 1 104 ? 1.12 -13.969 -3.885 1 80.69 104 MET A O 1
ATOM 863 N N . THR A 1 105 ? 1.87 -12.508 -2.455 1 81.06 105 THR A N 1
ATOM 864 C CA . THR A 1 105 ? 3.238 -12.57 -2.955 1 81.06 105 THR A CA 1
ATOM 865 C C . THR A 1 105 ? 3.889 -13.898 -2.58 1 81.06 105 THR A C 1
ATOM 867 O O . THR A 1 105 ? 4.57 -14.516 -3.4 1 81.06 105 THR A O 1
ATOM 870 N N . LYS A 1 106 ? 3.697 -14.344 -1.366 1 77.75 106 LYS A N 1
ATOM 871 C CA . LYS A 1 106 ? 4.262 -15.617 -0.922 1 77.75 106 LYS A CA 1
ATOM 872 C C . LYS A 1 106 ? 3.742 -16.781 -1.77 1 77.75 106 LYS A C 1
ATOM 874 O O . LYS A 1 106 ? 4.484 -17.703 -2.078 1 77.75 106 LYS A O 1
ATOM 879 N N . HIS A 1 107 ? 2.531 -16.688 -2.012 1 74.62 107 HIS A N 1
ATOM 880 C CA . HIS A 1 107 ? 1.921 -17.719 -2.846 1 74.62 107 HIS A CA 1
ATOM 881 C C . HIS A 1 107 ? 2.596 -17.797 -4.211 1 74.62 107 HIS A C 1
ATOM 883 O O . HIS A 1 107 ? 2.91 -18.891 -4.691 1 74.62 107 HIS A O 1
ATOM 889 N N . VAL A 1 108 ? 2.867 -16.703 -4.77 1 75.38 108 VAL A N 1
ATOM 890 C CA . VAL A 1 108 ? 3.496 -16.625 -6.082 1 75.38 108 VAL A CA 1
ATOM 891 C C . VAL A 1 108 ? 4.953 -17.062 -5.98 1 75.38 108 VAL A C 1
ATOM 893 O O . VAL A 1 108 ? 5.418 -17.891 -6.773 1 75.38 108 VAL A O 1
ATOM 896 N N . GLU A 1 109 ? 5.625 -16.562 -5.047 1 73.62 109 GLU A N 1
ATOM 897 C CA . GLU A 1 109 ? 7.027 -16.906 -4.855 1 73.62 109 GLU A CA 1
ATOM 898 C C . GLU A 1 109 ? 7.188 -18.406 -4.559 1 73.62 109 GLU A C 1
ATOM 900 O O . GLU A 1 109 ? 8.117 -19.047 -5.051 1 73.62 109 GLU A O 1
ATOM 905 N N . GLY A 1 110 ? 6.344 -18.938 -3.697 1 72.69 110 GLY A N 1
ATOM 906 C CA . GLY A 1 110 ? 6.387 -20.359 -3.363 1 72.69 110 GLY A CA 1
ATOM 907 C C . GLY A 1 110 ? 6.137 -21.25 -4.559 1 72.69 110 GLY A C 1
ATOM 908 O O . GLY A 1 110 ? 6.766 -22.312 -4.688 1 72.69 110 GLY A O 1
ATOM 909 N N . HIS A 1 111 ? 5.297 -20.812 -5.336 1 69.19 111 HIS A N 1
ATOM 910 C CA . HIS A 1 111 ? 4.98 -21.625 -6.508 1 69.19 111 HIS A CA 1
ATOM 911 C C . HIS A 1 111 ? 6.113 -21.578 -7.527 1 69.19 111 HIS A C 1
ATO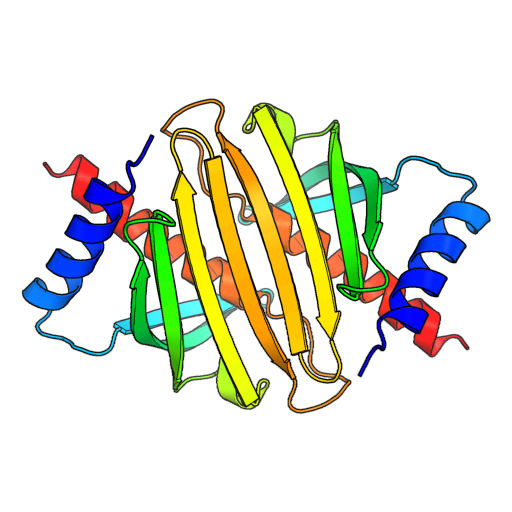M 913 O O . HIS A 1 111 ? 6.352 -22.547 -8.242 1 69.19 111 HIS A O 1
ATOM 919 N N . LEU A 1 112 ? 6.766 -20.40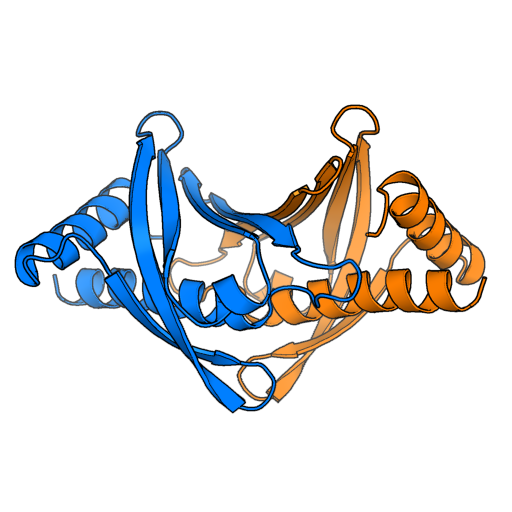6 -7.633 1 64.44 112 LEU A N 1
ATOM 920 C CA . LEU A 1 112 ? 7.875 -20.25 -8.57 1 64.44 112 LEU A CA 1
ATOM 921 C C . LEU A 1 112 ? 9.07 -21.094 -8.133 1 64.44 112 LEU A C 1
ATOM 923 O O . LEU A 1 112 ? 9.836 -21.578 -8.977 1 64.44 112 LEU A 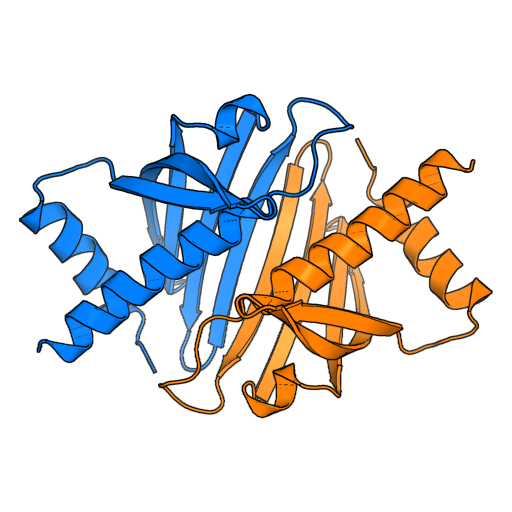O 1
ATOM 927 N N . LEU A 1 113 ? 9.164 -21.156 -6.875 1 58.62 113 LEU A N 1
ATOM 928 C CA . LEU A 1 113 ? 10.266 -21.969 -6.363 1 58.62 113 LEU A CA 1
ATOM 929 C C . LEU A 1 113 ? 9.984 -23.453 -6.578 1 58.62 113 LEU A C 1
ATOM 931 O O . LEU A 1 113 ? 10.914 -24.266 -6.602 1 58.62 113 LEU A O 1
ATOM 935 N N . ARG A 1 114 ? 8.836 -23.859 -6.656 1 55.44 114 ARG A N 1
ATOM 936 C CA . ARG A 1 114 ? 8.492 -25.266 -6.84 1 55.44 114 ARG A CA 1
ATOM 937 C C . ARG A 1 114 ? 8.586 -25.672 -8.305 1 55.44 114 ARG A C 1
ATOM 939 O O . ARG A 1 114 ? 8.531 -26.859 -8.641 1 55.44 114 ARG A O 1
ATOM 946 N N . LYS A 1 115 ? 8.906 -24.797 -9.203 1 54.62 115 LYS A N 1
ATOM 947 C CA . LYS A 1 115 ? 9.156 -25.219 -10.578 1 54.62 115 LYS A CA 1
ATOM 948 C C . LYS A 1 115 ? 10.641 -25.188 -10.906 1 54.62 115 LYS A C 1
ATOM 950 O O . LYS A 1 115 ? 11.383 -24.375 -10.352 1 54.62 115 LYS A O 1
ATOM 955 N N . MET B 1 1 ? -14.133 12.766 6.945 1 67.31 1 MET B N 1
ATOM 956 C CA . MET B 1 1 ? -13.125 12.398 5.961 1 67.31 1 MET B CA 1
ATOM 957 C C . MET B 1 1 ? -12.117 13.523 5.762 1 67.31 1 MET B C 1
ATOM 959 O O . MET B 1 1 ? -12.461 14.703 5.887 1 67.31 1 MET B O 1
ATOM 963 N N . ILE B 1 2 ? -10.844 13.109 5.77 1 75.88 2 ILE B N 1
ATOM 964 C CA . ILE B 1 2 ? -9.805 14.117 5.602 1 75.88 2 ILE B CA 1
ATOM 965 C C . ILE B 1 2 ? -9.758 14.578 4.145 1 75.88 2 ILE B C 1
ATOM 967 O O . ILE B 1 2 ? -9.703 13.75 3.23 1 75.88 2 ILE B O 1
ATOM 971 N N . LYS B 1 3 ? -9.984 15.844 4.012 1 84.69 3 LYS B N 1
ATOM 972 C CA . LYS B 1 3 ? -9.828 16.391 2.672 1 84.69 3 LYS B CA 1
ATOM 973 C C . LYS B 1 3 ? -8.352 16.578 2.318 1 84.69 3 LYS B C 1
ATOM 975 O O . LYS B 1 3 ? -7.52 16.781 3.201 1 84.69 3 LYS B O 1
ATOM 980 N N . PHE B 1 4 ? -8.055 16.484 1.047 1 90.75 4 PHE B N 1
ATOM 981 C CA . PHE B 1 4 ? -6.684 16.594 0.575 1 90.75 4 PHE B CA 1
ATOM 982 C C . PHE B 1 4 ? -6.055 17.906 1.045 1 90.75 4 PHE B C 1
ATOM 984 O O . PHE B 1 4 ? -4.898 17.922 1.47 1 90.75 4 PHE B O 1
ATOM 991 N N . GLU B 1 5 ? -6.859 19.016 0.887 1 90.88 5 GLU B N 1
ATOM 992 C CA . GLU B 1 5 ? -6.34 20.328 1.29 1 90.88 5 GLU B CA 1
ATOM 993 C C . GLU B 1 5 ? -5.93 20.328 2.76 1 90.88 5 GLU B C 1
ATOM 995 O O . GLU B 1 5 ? -4.922 20.938 3.127 1 90.88 5 GLU B O 1
ATOM 1000 N N . GLU B 1 6 ? -6.738 19.703 3.537 1 87.38 6 GLU B N 1
ATOM 1001 C CA . GLU B 1 6 ? -6.438 19.594 4.961 1 87.38 6 GLU B CA 1
ATOM 1002 C C . GLU B 1 6 ? -5.215 18.719 5.207 1 87.38 6 GLU B C 1
ATOM 1004 O O . GLU B 1 6 ? -4.375 19.031 6.051 1 87.38 6 GLU B O 1
ATOM 1009 N N . PHE B 1 7 ? -5.148 17.656 4.422 1 88.69 7 PHE B N 1
ATOM 1010 C CA . PHE B 1 7 ? -3.998 16.766 4.496 1 88.69 7 PHE B CA 1
ATOM 1011 C C . PHE B 1 7 ? -2.711 17.516 4.164 1 88.69 7 PHE B C 1
ATOM 1013 O O . PHE B 1 7 ? -1.741 17.469 4.922 1 88.69 7 PHE B O 1
ATOM 1020 N N . LEU B 1 8 ? -2.75 18.188 3.088 1 90.5 8 LEU B N 1
ATOM 1021 C CA . LEU B 1 8 ? -1.574 18.906 2.611 1 90.5 8 LEU B CA 1
ATOM 1022 C C . LEU B 1 8 ? -1.166 19.984 3.6 1 90.5 8 LEU B C 1
ATOM 1024 O O . LEU B 1 8 ? 0.022 20.172 3.881 1 90.5 8 LEU B O 1
ATOM 1028 N N . LYS B 1 9 ? -2.113 20.672 4.121 1 89.81 9 LYS B N 1
ATOM 1029 C CA . LYS B 1 9 ? -1.846 21.734 5.094 1 89.81 9 LYS B CA 1
ATOM 1030 C C . LYS B 1 9 ? -1.146 21.188 6.332 1 89.81 9 LYS B C 1
ATOM 1032 O O . LYS B 1 9 ? -0.198 21.781 6.836 1 89.81 9 LYS B O 1
ATOM 1037 N N . THR B 1 10 ? -1.63 20.047 6.785 1 88.19 10 THR B N 1
ATOM 1038 C CA . THR B 1 10 ? -1.05 19.422 7.973 1 88.19 10 THR B CA 1
ATOM 1039 C C . THR B 1 10 ? 0.396 19.016 7.715 1 88.19 10 THR B C 1
ATOM 1041 O O . THR B 1 10 ? 1.259 19.188 8.578 1 88.19 10 THR B O 1
ATOM 1044 N N . VAL B 1 11 ? 0.66 18.453 6.539 1 87.12 11 VAL B N 1
ATOM 1045 C CA . VAL B 1 11 ? 2.006 18.016 6.172 1 87.12 11 VAL B CA 1
ATOM 1046 C C . VAL B 1 11 ? 2.939 19.234 6.133 1 87.12 11 VAL B C 1
ATOM 1048 O O . VAL B 1 11 ? 4.047 19.188 6.672 1 87.12 11 VAL B O 1
ATOM 1051 N N . GLU B 1 12 ? 2.447 20.266 5.586 1 87.69 12 GLU B N 1
ATOM 1052 C CA . GLU B 1 12 ? 3.238 21.5 5.488 1 87.69 12 GLU B CA 1
ATOM 1053 C C . GLU B 1 12 ? 3.5 22.094 6.867 1 87.69 12 GLU B C 1
ATOM 1055 O O . GLU B 1 12 ? 4.602 22.578 7.145 1 87.69 12 GLU B O 1
ATOM 1060 N N . GLU B 1 13 ? 2.492 22.062 7.629 1 89.38 13 GLU B N 1
ATOM 1061 C CA . GLU B 1 13 ? 2.629 22.578 8.984 1 89.38 13 GLU B CA 1
ATOM 1062 C C . GLU B 1 13 ? 3.658 21.781 9.781 1 89.38 13 GLU B C 1
ATOM 1064 O O . GLU B 1 13 ? 4.465 22.359 10.516 1 89.38 13 GLU B O 1
ATOM 1069 N N . GLU B 1 14 ? 3.559 20.5 9.633 1 85.81 14 GLU B N 1
ATOM 1070 C CA . GLU B 1 14 ? 4.562 19.672 10.305 1 85.81 14 GLU B CA 1
ATOM 1071 C C . GLU B 1 14 ? 5.973 20.047 9.859 1 85.81 14 GLU B C 1
ATOM 1073 O O . GLU B 1 14 ? 6.875 20.203 10.688 1 85.81 14 GLU B O 1
ATOM 1078 N N . ALA B 1 15 ? 6.18 20.188 8.656 1 86.62 15 ALA B N 1
ATOM 1079 C CA . ALA B 1 15 ? 7.488 20.547 8.117 1 86.62 15 ALA B CA 1
ATOM 1080 C C . ALA B 1 15 ? 7.945 21.906 8.648 1 86.62 15 ALA B C 1
ATOM 1082 O O . ALA B 1 15 ? 9.109 22.062 9.039 1 86.62 15 ALA B O 1
ATOM 1083 N N . ASN B 1 16 ? 7.035 22.797 8.633 1 90.31 16 ASN B N 1
ATOM 1084 C CA . ASN B 1 16 ? 7.352 24.156 9.078 1 90.31 16 ASN B CA 1
ATOM 1085 C C . ASN B 1 16 ? 7.645 24.203 10.578 1 90.31 16 ASN B C 1
ATOM 1087 O O . ASN B 1 16 ? 8.617 24.828 11 1 90.31 16 ASN B O 1
ATOM 1091 N N . GLU B 1 17 ? 6.75 23.547 11.305 1 85.75 17 GLU B N 1
ATOM 1092 C CA . GLU B 1 17 ? 6.914 23.516 12.758 1 85.75 17 GLU B CA 1
ATOM 1093 C C . GLU B 1 17 ? 8.25 22.891 13.148 1 85.75 17 GLU B C 1
ATOM 1095 O O . GLU B 1 17 ? 8.922 23.359 14.062 1 85.75 17 GLU B O 1
ATOM 1100 N N . LEU B 1 18 ? 8.508 21.922 12.422 1 82.75 18 LEU B N 1
ATOM 1101 C CA . LEU B 1 18 ? 9.719 21.172 12.75 1 82.75 18 LEU B CA 1
ATOM 1102 C C . LEU B 1 18 ? 10.93 21.781 12.047 1 82.75 18 LEU B C 1
ATOM 1104 O O . LEU B 1 18 ? 12.07 21.406 12.328 1 82.75 18 LEU B O 1
ATOM 1108 N N . GLN B 1 19 ? 10.664 22.688 11.141 1 91.94 19 GLN B N 1
ATOM 1109 C CA . GLN B 1 19 ? 11.719 23.312 10.359 1 91.94 19 GLN B CA 1
ATOM 1110 C C . GLN B 1 19 ? 12.625 22.266 9.711 1 91.94 19 GLN B C 1
ATOM 1112 O O . GLN B 1 19 ? 13.844 22.328 9.836 1 91.94 19 GLN B O 1
ATOM 1117 N N . ILE B 1 20 ? 11.938 21.344 9.195 1 88.5 20 ILE B N 1
ATOM 1118 C CA . ILE B 1 20 ? 12.672 20.266 8.547 1 88.5 20 ILE B CA 1
ATOM 1119 C C . ILE B 1 20 ? 12.258 20.188 7.078 1 88.5 20 ILE B C 1
ATOM 1121 O O . ILE B 1 20 ? 11.133 20.531 6.719 1 88.5 20 ILE B O 1
ATOM 1125 N N . ALA B 1 21 ? 13.281 19.719 6.281 1 91.31 21 ALA B N 1
ATOM 1126 C CA . ALA B 1 21 ? 13.008 19.422 4.879 1 91.31 21 ALA B CA 1
ATOM 1127 C C . ALA B 1 21 ? 12.875 17.922 4.656 1 91.31 21 ALA B C 1
ATOM 1129 O O . ALA B 1 21 ? 12.398 17.469 3.611 1 91.31 21 ALA B O 1
ATOM 1130 N N . GLU B 1 22 ? 13.422 17.297 5.727 1 93.75 22 GLU B N 1
ATOM 1131 C CA . GLU B 1 22 ? 13.43 15.836 5.691 1 93.75 22 GLU B CA 1
ATOM 1132 C C . GLU B 1 22 ? 12.719 15.25 6.906 1 93.75 22 GLU B C 1
ATOM 1134 O O . GLU B 1 22 ? 12.953 15.68 8.039 1 93.75 22 GLU B O 1
ATOM 1139 N N . PHE B 1 23 ? 11.812 14.305 6.613 1 90.94 23 PHE B N 1
ATOM 1140 C CA . PHE B 1 23 ? 11.055 13.688 7.691 1 90.94 23 PHE B CA 1
ATOM 1141 C C . PHE B 1 23 ? 11.711 12.383 8.133 1 90.94 23 PHE B C 1
ATOM 1143 O O . PHE B 1 23 ? 12.039 11.539 7.305 1 90.94 23 PHE B O 1
ATOM 1150 N N . THR B 1 24 ? 11.93 12.336 9.453 1 91.88 24 THR B N 1
ATOM 1151 C CA . THR B 1 24 ? 12.43 11.094 10.031 1 91.88 24 THR B CA 1
ATOM 1152 C C . THR B 1 24 ? 11.305 10.344 10.742 1 91.88 24 THR B C 1
ATOM 1154 O O . THR B 1 24 ? 10.547 10.938 11.516 1 91.88 24 THR B O 1
ATOM 1157 N N . ARG B 1 25 ? 11.18 9.055 10.43 1 89.62 25 ARG B N 1
ATOM 1158 C CA . ARG B 1 25 ? 10.18 8.211 11.086 1 89.62 25 ARG B CA 1
ATOM 1159 C C . ARG B 1 25 ? 10.797 6.914 11.594 1 89.62 25 ARG B C 1
ATOM 1161 O O . ARG B 1 25 ? 11.719 6.375 10.969 1 89.62 25 ARG B O 1
ATOM 1168 N N . TYR B 1 26 ? 10.234 6.512 12.672 1 92.25 26 TYR B N 1
ATOM 1169 C CA . TYR B 1 26 ? 10.555 5.203 13.242 1 92.25 26 TYR B CA 1
ATOM 1170 C C . TYR B 1 26 ? 9.328 4.301 13.25 1 92.25 26 TYR B C 1
ATOM 1172 O O . TYR B 1 26 ? 8.297 4.652 13.82 1 92.25 26 TYR B O 1
ATOM 1180 N N . VAL B 1 27 ? 9.508 3.152 12.5 1 87.06 27 VAL B N 1
ATOM 1181 C CA . VAL B 1 27 ? 8.383 2.232 12.375 1 87.06 27 VAL B CA 1
ATOM 1182 C C . VAL B 1 27 ? 8.812 0.834 12.82 1 87.06 27 VAL B C 1
ATOM 1184 O O . VAL B 1 27 ? 10 0.541 12.922 1 87.06 27 VAL B O 1
ATOM 1187 N N . VAL B 1 28 ? 7.871 0.045 13.133 1 83.38 28 VAL B N 1
ATOM 1188 C CA . VAL B 1 28 ? 8.141 -1.321 13.562 1 83.38 28 VAL B CA 1
ATOM 1189 C C . VAL B 1 28 ? 7.746 -2.303 12.461 1 83.38 28 VAL B C 1
ATOM 1191 O O . VAL B 1 28 ? 6.656 -2.203 11.898 1 83.38 28 VAL B O 1
ATOM 1194 N N . ASP B 1 29 ? 8.672 -3.223 12.148 1 80.38 29 ASP B N 1
ATOM 1195 C CA . ASP B 1 29 ? 8.398 -4.195 11.094 1 80.38 29 ASP B CA 1
ATOM 1196 C C . ASP B 1 29 ? 7.602 -5.383 11.633 1 80.38 29 ASP B C 1
ATOM 1198 O O . ASP B 1 29 ? 7.117 -5.348 12.766 1 80.38 29 ASP B O 1
ATOM 1202 N N . LYS B 1 30 ? 7.316 -6.375 10.734 1 72.56 30 LYS B N 1
ATOM 1203 C CA . LYS B 1 30 ? 6.48 -7.531 11.055 1 72.56 30 LYS B CA 1
ATOM 1204 C C . LYS B 1 30 ? 7.078 -8.344 12.195 1 72.56 30 LYS B C 1
ATOM 1206 O O . LYS B 1 30 ? 6.359 -9.047 12.906 1 72.56 30 LYS B O 1
ATOM 1211 N N . ASP B 1 31 ? 8.406 -8.273 12.422 1 77.81 31 ASP B N 1
ATOM 1212 C CA . ASP B 1 31 ? 9.094 -9.039 13.453 1 77.81 31 ASP B CA 1
ATOM 1213 C C . ASP B 1 31 ? 9.242 -8.219 14.734 1 77.81 31 ASP B C 1
ATOM 1215 O O . ASP B 1 31 ? 9.93 -8.641 15.672 1 77.81 31 ASP B O 1
ATOM 1219 N N . GLY B 1 32 ? 8.68 -7.062 14.688 1 80.19 32 GLY B N 1
ATOM 1220 C CA . GLY B 1 32 ? 8.719 -6.227 15.875 1 80.19 32 GLY B CA 1
ATOM 1221 C C . GLY B 1 32 ? 9.977 -5.383 15.969 1 80.19 32 GLY B C 1
ATOM 1222 O O . GLY B 1 32 ? 10.234 -4.762 17 1 80.19 32 GLY B O 1
ATOM 1223 N N . ARG B 1 33 ? 10.828 -5.293 14.969 1 87.38 33 ARG B N 1
ATOM 1224 C CA . ARG B 1 33 ? 12.07 -4.527 15 1 87.38 33 ARG B CA 1
ATOM 1225 C C . ARG B 1 33 ? 11.844 -3.092 14.531 1 87.38 33 ARG B C 1
ATOM 1227 O O . ARG B 1 33 ? 11.164 -2.861 13.531 1 87.38 33 ARG B O 1
ATOM 1234 N N . GLU B 1 34 ? 12.477 -2.178 15.219 1 90.94 34 GLU B N 1
ATOM 1235 C CA . GLU B 1 34 ? 12.383 -0.767 14.859 1 90.94 34 GLU B CA 1
ATOM 1236 C C . GLU B 1 34 ? 13.188 -0.465 13.602 1 90.94 34 GLU B C 1
ATOM 1238 O O . GLU B 1 34 ? 14.32 -0.923 13.453 1 90.94 34 GLU B O 1
ATOM 1243 N N . LYS B 1 35 ? 12.562 0.18 12.641 1 90.44 35 LYS B N 1
ATOM 1244 C CA . LYS B 1 35 ? 13.188 0.615 11.391 1 90.44 35 LYS B CA 1
ATOM 1245 C C . LYS B 1 35 ? 13.172 2.137 11.273 1 90.44 35 LYS B C 1
ATOM 1247 O O . LYS B 1 35 ? 12.188 2.783 11.648 1 90.44 35 LYS B O 1
ATOM 1252 N N . PHE B 1 36 ? 14.273 2.564 10.789 1 93.81 36 PHE B N 1
ATOM 1253 C CA . PHE B 1 36 ? 14.414 3.998 10.562 1 93.81 36 PHE B CA 1
ATOM 1254 C C . PHE B 1 36 ? 14.227 4.332 9.086 1 93.81 36 PHE B C 1
ATOM 1256 O O . PHE B 1 36 ? 14.75 3.633 8.211 1 93.81 36 PHE B O 1
ATOM 1263 N N . ILE B 1 37 ? 13.422 5.461 8.82 1 92.62 37 ILE B N 1
ATOM 1264 C CA . ILE B 1 37 ? 13.242 5.922 7.449 1 92.62 37 ILE B CA 1
ATOM 1265 C C . ILE B 1 37 ? 13.297 7.449 7.406 1 92.62 37 ILE B C 1
ATOM 1267 O O . ILE B 1 37 ? 12.703 8.117 8.258 1 92.62 37 ILE B O 1
ATOM 1271 N N . ARG B 1 38 ? 14.031 7.957 6.418 1 94.56 38 ARG B N 1
ATOM 1272 C CA . ARG B 1 38 ? 14.039 9.391 6.121 1 94.56 38 ARG B CA 1
ATOM 1273 C C . ARG B 1 38 ? 13.492 9.656 4.723 1 94.56 38 ARG B C 1
ATOM 1275 O O . ARG B 1 38 ? 13.898 9.016 3.756 1 94.56 38 ARG B O 1
ATOM 1282 N N . HIS B 1 39 ? 12.5 10.547 4.715 1 93.81 39 HIS B N 1
ATOM 1283 C CA . HIS B 1 39 ? 11.867 10.812 3.43 1 93.81 39 HIS B CA 1
ATOM 1284 C C . HIS B 1 39 ? 11.648 12.312 3.223 1 93.81 39 HIS B C 1
ATOM 1286 O O . HIS B 1 39 ? 11.719 13.094 4.176 1 93.81 39 HIS B O 1
ATOM 1292 N N . ILE B 1 40 ? 11.469 12.688 1.975 1 95.25 40 ILE B N 1
ATOM 1293 C CA . ILE B 1 40 ? 11.172 14.062 1.58 1 95.25 40 ILE B CA 1
ATOM 1294 C C . ILE B 1 40 ? 9.883 14.102 0.757 1 95.25 40 ILE B C 1
ATOM 1296 O O . ILE B 1 40 ? 9.414 13.062 0.286 1 95.25 40 ILE B O 1
ATOM 1300 N N . ILE B 1 41 ? 9.281 15.297 0.679 1 94.69 41 ILE B N 1
ATOM 1301 C CA . ILE B 1 41 ? 8.195 15.492 -0.272 1 94.69 41 ILE B CA 1
ATOM 1302 C C . ILE B 1 41 ? 8.766 15.789 -1.657 1 94.69 41 ILE B C 1
ATOM 1304 O O . ILE B 1 41 ? 9.383 16.828 -1.87 1 94.69 41 ILE B O 1
ATOM 1308 N N . GLU B 1 42 ? 8.555 14.938 -2.564 1 96.12 42 GLU B N 1
ATOM 1309 C CA . GLU B 1 42 ? 9.094 15.094 -3.912 1 96.12 42 GLU B CA 1
ATOM 1310 C C . GLU B 1 42 ? 8.164 15.938 -4.781 1 96.12 42 GLU B C 1
ATOM 1312 O O . GLU B 1 42 ? 8.625 16.688 -5.648 1 96.12 42 GLU B O 1
ATOM 1317 N N . ALA B 1 43 ? 6.867 15.734 -4.605 1 96.5 43 ALA B N 1
ATOM 1318 C CA . ALA B 1 43 ? 5.91 16.469 -5.43 1 96.5 43 ALA B CA 1
ATOM 1319 C C . ALA B 1 43 ? 4.535 16.5 -4.773 1 96.5 43 ALA B C 1
ATOM 1321 O O . ALA B 1 43 ? 4.188 15.602 -3.998 1 96.5 43 ALA B O 1
ATOM 1322 N N . THR B 1 44 ? 3.881 17.547 -5.02 1 95.62 44 THR B N 1
ATOM 1323 C CA . THR B 1 44 ? 2.453 17.641 -4.742 1 95.62 44 THR B CA 1
ATOM 1324 C C . THR B 1 44 ? 1.677 17.969 -6.02 1 95.62 44 THR B C 1
ATOM 1326 O O . THR B 1 44 ? 2.141 18.734 -6.855 1 95.62 44 THR B O 1
ATOM 1329 N N . ASP B 1 45 ? 0.56 17.328 -6.207 1 96.19 45 ASP B N 1
ATOM 1330 C CA . ASP B 1 45 ? -0.265 17.562 -7.391 1 96.19 45 ASP B CA 1
ATOM 1331 C C . ASP B 1 45 ? -1.699 17.906 -7.004 1 96.19 45 ASP B C 1
ATOM 1333 O O . ASP B 1 45 ? -2.51 17.016 -6.734 1 96.19 45 ASP B O 1
ATOM 1337 N N . PRO B 1 46 ? -2.027 19.141 -6.973 1 93.5 46 PRO B N 1
ATOM 1338 C CA . PRO B 1 46 ? -3.383 19.547 -6.59 1 93.5 46 PRO B CA 1
ATOM 1339 C C . PRO B 1 46 ? -4.445 19.031 -7.559 1 93.5 46 PRO B C 1
ATOM 1341 O O . PRO B 1 46 ? -5.602 18.844 -7.168 1 93.5 46 PRO B O 1
ATOM 1344 N N . GLN B 1 47 ? -4.074 18.875 -8.797 1 95.19 47 GLN B N 1
ATOM 1345 C CA . GLN B 1 47 ? -5.035 18.391 -9.773 1 95.19 47 GLN B CA 1
ATOM 1346 C C . GLN B 1 47 ? -5.379 16.922 -9.508 1 95.19 47 GLN B C 1
ATOM 1348 O O . GLN B 1 47 ? -6.551 16.531 -9.57 1 95.19 47 GLN B O 1
ATOM 1353 N N . LYS B 1 48 ? -4.359 16.141 -9.164 1 94.62 48 LYS B N 1
ATOM 1354 C CA . LYS B 1 48 ? -4.566 14.727 -8.852 1 94.62 48 LYS B CA 1
ATOM 1355 C C . LYS B 1 48 ? -4.777 14.523 -7.355 1 94.62 48 LYS B C 1
ATOM 1357 O O . LYS B 1 48 ? -4.969 13.391 -6.898 1 94.62 48 LYS B O 1
ATOM 1362 N N . LYS B 1 49 ? -4.754 15.594 -6.617 1 96.44 49 LYS B N 1
ATOM 1363 C CA . LYS B 1 49 ? -4.91 15.594 -5.168 1 96.44 49 LYS B CA 1
ATOM 1364 C C . LYS B 1 49 ? -3.984 14.562 -4.516 1 96.44 49 LYS B C 1
ATOM 1366 O O . LYS B 1 49 ? -4.434 13.727 -3.736 1 96.44 49 LYS B O 1
ATOM 1371 N N . SER B 1 50 ? -2.723 14.703 -4.824 1 96.5 50 SER B N 1
ATOM 1372 C CA . SER B 1 50 ? -1.78 13.688 -4.371 1 96.5 50 SER B CA 1
ATOM 1373 C C . SER B 1 50 ? -0.5 14.32 -3.836 1 96.5 50 SER B C 1
ATOM 1375 O O . SER B 1 50 ? -0.176 15.461 -4.176 1 96.5 50 SER B O 1
ATOM 1377 N N . VAL B 1 51 ? 0.116 13.641 -2.947 1 94.94 51 VAL B N 1
ATOM 1378 C CA . VAL B 1 51 ? 1.45 13.938 -2.436 1 94.94 51 VAL B CA 1
ATOM 1379 C C . VAL B 1 51 ? 2.383 12.766 -2.711 1 94.94 51 VAL B C 1
ATOM 1381 O O . VAL B 1 51 ? 2.004 11.602 -2.523 1 94.94 51 VAL B O 1
ATOM 1384 N N . THR B 1 52 ? 3.539 13.008 -3.24 1 96.62 52 THR B N 1
ATOM 1385 C CA . THR B 1 52 ? 4.57 12 -3.494 1 96.62 52 THR B CA 1
ATOM 1386 C C . THR B 1 52 ? 5.727 12.156 -2.512 1 96.62 52 THR B C 1
ATOM 1388 O O . THR B 1 52 ? 6.332 13.227 -2.418 1 96.62 52 THR B O 1
ATOM 1391 N N . TRP B 1 53 ? 5.957 11.062 -1.798 1 94.94 53 TRP B N 1
ATOM 1392 C CA . TRP B 1 53 ? 7.09 11 -0.882 1 94.94 53 TRP B CA 1
ATOM 1393 C C . TRP B 1 53 ? 8.18 10.086 -1.425 1 94.94 53 TRP B C 1
ATOM 1395 O O . TRP B 1 53 ? 7.898 8.992 -1.91 1 94.94 53 TRP B O 1
ATOM 1405 N N . LYS B 1 54 ? 9.375 10.609 -1.269 1 96.44 54 LYS B N 1
ATOM 1406 C CA . LYS B 1 54 ? 10.523 9.805 -1.662 1 96.44 54 LYS B CA 1
ATOM 1407 C C . LYS B 1 54 ? 11.414 9.484 -0.46 1 96.44 54 LYS B C 1
ATOM 1409 O O . LYS B 1 54 ? 11.797 10.383 0.29 1 96.44 54 LYS B O 1
ATOM 1414 N N . VAL B 1 55 ? 11.68 8.148 -0.329 1 95.88 55 VAL B N 1
ATOM 1415 C CA . VAL B 1 55 ? 12.602 7.719 0.717 1 95.88 55 VAL B CA 1
ATOM 1416 C C . VAL B 1 55 ? 14.039 7.988 0.28 1 95.88 55 VAL B C 1
ATOM 1418 O O . VAL B 1 55 ? 14.445 7.586 -0.812 1 95.88 55 VAL B O 1
ATOM 1421 N N . ILE B 1 56 ? 14.789 8.656 1.156 1 97.19 56 ILE B N 1
ATOM 1422 C CA . ILE B 1 56 ? 16.125 9.055 0.733 1 97.19 56 ILE B CA 1
ATOM 1423 C C . ILE B 1 56 ? 17.172 8.391 1.628 1 97.19 56 ILE B C 1
ATOM 1425 O O . ILE B 1 56 ? 18.359 8.383 1.304 1 97.19 56 ILE B O 1
ATOM 1429 N N . GLU B 1 57 ? 16.781 7.918 2.748 1 96.81 57 GLU B N 1
ATOM 1430 C CA . GLU B 1 57 ? 17.688 7.254 3.686 1 96.81 57 GLU B CA 1
ATOM 1431 C C . GLU B 1 57 ? 16.922 6.309 4.605 1 96.81 57 GLU B C 1
ATOM 1433 O O . GLU B 1 57 ? 15.719 6.469 4.809 1 96.81 57 GLU B O 1
ATOM 1438 N N . GLY B 1 58 ? 17.734 5.207 5.164 1 95 58 GLY B N 1
ATOM 1439 C CA . GLY B 1 58 ? 17.156 4.352 6.18 1 95 58 GLY B CA 1
ATOM 1440 C C . GLY B 1 58 ? 17.172 2.881 5.812 1 95 58 GLY B C 1
ATOM 1441 O O . GLY B 1 58 ? 17.766 2.502 4.793 1 95 58 GLY B O 1
ATOM 1442 N N . ASP B 1 59 ? 16.484 2.145 6.609 1 93.81 59 ASP B N 1
ATOM 1443 C CA . ASP B 1 59 ? 16.609 0.691 6.562 1 93.81 59 ASP B CA 1
ATOM 1444 C C . ASP B 1 59 ? 16 0.124 5.285 1 93.81 59 ASP B C 1
ATOM 1446 O O . ASP B 1 59 ? 16.453 -0.902 4.773 1 93.81 59 ASP B O 1
ATOM 1450 N N . LEU B 1 60 ? 15.039 0.792 4.746 1 90.69 60 LEU B N 1
ATOM 1451 C CA . LEU B 1 60 ? 14.414 0.302 3.521 1 90.69 60 LEU B CA 1
ATOM 1452 C C . LEU B 1 60 ? 15.406 0.302 2.365 1 90.69 60 LEU B C 1
ATOM 1454 O O . LEU B 1 60 ? 15.391 -0.6 1.524 1 90.69 60 LEU B O 1
ATOM 1458 N N . LEU B 1 61 ? 16.297 1.214 2.371 1 94.38 61 LEU B N 1
ATOM 1459 C CA . LEU B 1 61 ? 17.203 1.365 1.234 1 94.38 61 LEU B CA 1
ATOM 1460 C C . LEU B 1 61 ? 18.344 0.361 1.311 1 94.38 61 LEU B C 1
ATOM 1462 O O . LEU B 1 61 ? 19.156 0.265 0.386 1 94.38 61 LEU B O 1
ATOM 1466 N N . GLU B 1 62 ? 18.344 -0.409 2.367 1 93.19 62 GLU B N 1
ATOM 1467 C CA . GLU B 1 62 ? 19.234 -1.562 2.4 1 93.19 62 GLU B CA 1
ATOM 1468 C C . GLU B 1 62 ? 18.703 -2.697 1.528 1 93.19 62 GLU B C 1
ATOM 1470 O O . GLU B 1 62 ? 19.484 -3.539 1.06 1 93.19 62 GLU B O 1
ATOM 1475 N N . LEU B 1 63 ? 17.422 -2.662 1.309 1 92.38 63 LEU B N 1
ATOM 1476 C CA . LEU B 1 63 ? 16.781 -3.762 0.599 1 92.38 63 LEU B CA 1
ATOM 1477 C C . LEU B 1 63 ? 16.234 -3.299 -0.751 1 92.38 63 LEU B C 1
ATOM 1479 O O . LEU B 1 63 ? 16.047 -4.109 -1.661 1 92.38 63 LEU B O 1
ATOM 1483 N N . TYR B 1 64 ? 16.047 -2.008 -0.883 1 95.44 64 TYR B N 1
ATOM 1484 C CA . TYR B 1 64 ? 15.453 -1.451 -2.096 1 95.44 64 TYR B CA 1
ATOM 1485 C C . TYR B 1 64 ? 16.328 -0.332 -2.66 1 95.44 64 TYR B C 1
ATOM 1487 O O . TYR B 1 64 ? 16.828 0.508 -1.912 1 95.44 64 TYR B O 1
ATOM 1495 N N . ASN B 1 65 ? 16.469 -0.351 -4.012 1 96.56 65 ASN B N 1
ATOM 1496 C CA . ASN B 1 65 ? 17.25 0.703 -4.664 1 96.56 65 ASN B CA 1
ATOM 1497 C C . ASN B 1 65 ? 16.5 2.039 -4.629 1 96.56 65 ASN B C 1
ATOM 1499 O O . ASN B 1 65 ? 17.141 3.098 -4.586 1 96.56 65 ASN B O 1
ATOM 1503 N N . SER B 1 66 ? 15.242 1.882 -4.695 1 96.06 66 SER B N 1
ATOM 1504 C CA . SER B 1 66 ? 14.375 3.057 -4.684 1 96.06 66 SER B CA 1
ATOM 1505 C C . SER B 1 66 ? 13.016 2.736 -4.078 1 96.06 66 SER B C 1
ATOM 1507 O O . SER B 1 66 ? 12.5 1.631 -4.25 1 96.06 66 SER B O 1
ATOM 1509 N N . PHE B 1 67 ? 12.531 3.76 -3.385 1 96.56 67 PHE B N 1
ATOM 1510 C CA . PHE B 1 67 ? 11.234 3.588 -2.746 1 96.56 67 PHE B CA 1
ATOM 1511 C C . PHE B 1 67 ? 10.469 4.902 -2.721 1 96.56 67 PHE B C 1
ATOM 1513 O O . PHE B 1 67 ? 10.93 5.891 -2.148 1 96.56 67 PHE B O 1
ATOM 1520 N N . THR B 1 68 ? 9.25 4.883 -3.352 1 96.75 68 THR B N 1
ATOM 1521 C CA . THR B 1 68 ? 8.375 6.051 -3.424 1 96.75 68 THR B CA 1
ATOM 1522 C C . THR B 1 68 ? 6.977 5.715 -2.926 1 96.75 68 THR B C 1
ATOM 1524 O O . THR B 1 68 ? 6.441 4.648 -3.238 1 96.75 68 THR B O 1
ATOM 1527 N N . ILE B 1 69 ? 6.422 6.641 -2.15 1 95.75 69 ILE B N 1
ATOM 1528 C CA . ILE B 1 69 ? 5.059 6.512 -1.652 1 95.75 69 ILE B CA 1
ATOM 1529 C C . ILE B 1 69 ? 4.203 7.652 -2.197 1 95.75 69 ILE B C 1
ATOM 1531 O O . ILE B 1 69 ? 4.59 8.82 -2.125 1 95.75 69 ILE B O 1
ATOM 1535 N N . ILE B 1 70 ? 3.107 7.328 -2.777 1 96.31 70 ILE B N 1
ATOM 1536 C CA . ILE B 1 70 ? 2.178 8.32 -3.303 1 96.31 70 ILE B CA 1
ATOM 1537 C C . ILE B 1 70 ? 0.821 8.172 -2.617 1 96.31 70 ILE B C 1
ATOM 1539 O O . ILE B 1 70 ? 0.273 7.066 -2.547 1 96.31 70 ILE B O 1
ATOM 1543 N N . THR B 1 71 ? 0.314 9.242 -2.092 1 94.88 71 THR B N 1
ATOM 1544 C CA . THR B 1 71 ? -1.032 9.242 -1.53 1 94.88 71 THR B CA 1
ATOM 1545 C C . THR B 1 71 ? -1.923 10.242 -2.258 1 94.88 71 THR B C 1
ATOM 1547 O O . THR B 1 71 ? -1.477 11.336 -2.609 1 94.88 71 THR B O 1
ATOM 1550 N N . SER B 1 72 ? -3.068 9.789 -2.562 1 95.75 72 SER B N 1
ATOM 1551 C CA . SER B 1 72 ? -4.07 10.664 -3.168 1 95.75 72 SER B CA 1
ATOM 1552 C C . SER B 1 72 ? -5.406 10.555 -2.445 1 95.75 72 SER B C 1
ATOM 1554 O O . SER B 1 72 ? -5.809 9.469 -2.033 1 95.75 72 SER B O 1
ATOM 1556 N N . ILE B 1 73 ? -6.012 11.664 -2.229 1 93.44 73 ILE B N 1
ATOM 1557 C CA . ILE B 1 73 ? -7.332 11.727 -1.61 1 93.44 73 ILE B CA 1
ATOM 1558 C C . ILE B 1 73 ? -8.281 12.508 -2.51 1 93.44 73 ILE B C 1
ATOM 1560 O O . ILE B 1 73 ? -8.141 13.719 -2.672 1 93.44 73 ILE B O 1
ATOM 1564 N N . GLU B 1 74 ? -9.125 11.836 -3.135 1 93.19 74 GLU B N 1
ATOM 1565 C CA . GLU B 1 74 ? -10.125 12.438 -4.004 1 93.19 74 GLU B CA 1
ATOM 1566 C C . GLU B 1 74 ? -11.539 12.133 -3.516 1 93.19 74 GLU B C 1
ATOM 1568 O O . GLU B 1 74 ? -12.055 11.031 -3.73 1 93.19 74 GLU B O 1
ATOM 1573 N N . GLU B 1 75 ? -12.172 13.258 -2.918 1 87.44 75 GLU B N 1
ATOM 1574 C CA . GLU B 1 75 ? -13.5 13.07 -2.342 1 87.44 75 GLU B CA 1
ATOM 1575 C C . GLU B 1 75 ? -13.492 11.961 -1.298 1 87.44 75 GLU B C 1
ATOM 1577 O O . GLU B 1 75 ? -12.742 12.016 -0.324 1 87.44 75 GLU B O 1
ATOM 1582 N N . GLN B 1 76 ? -14.266 10.883 -1.569 1 89.12 76 GLN B N 1
ATOM 1583 C CA . GLN B 1 76 ? -14.414 9.82 -0.577 1 89.12 76 GLN B CA 1
ATOM 1584 C C . GLN B 1 76 ? -13.383 8.711 -0.795 1 89.12 76 GLN B C 1
ATOM 1586 O O . GLN B 1 76 ? -13.375 7.715 -0.072 1 89.12 76 GLN B O 1
ATOM 1591 N N . TRP B 1 77 ? -12.547 8.891 -1.837 1 93.69 77 TRP B N 1
ATOM 1592 C CA . TRP B 1 77 ? -11.586 7.848 -2.182 1 93.69 77 TRP B CA 1
ATOM 1593 C C . TRP B 1 77 ? -10.188 8.195 -1.665 1 93.69 77 TRP B C 1
ATOM 1595 O O . TRP B 1 77 ? -9.742 9.344 -1.789 1 93.69 77 TRP B O 1
ATOM 1605 N N . THR B 1 78 ? -9.625 7.203 -0.962 1 94.31 78 THR B N 1
ATOM 1606 C CA . THR B 1 78 ? -8.211 7.305 -0.601 1 94.31 78 THR B CA 1
ATOM 1607 C C . THR B 1 78 ? -7.383 6.281 -1.372 1 94.31 78 THR B C 1
ATOM 1609 O O . THR B 1 78 ? -7.777 5.121 -1.496 1 94.31 78 THR B O 1
ATOM 1612 N N . THR B 1 79 ? -6.277 6.719 -1.99 1 95.56 79 THR B N 1
ATOM 1613 C CA . THR B 1 79 ? -5.371 5.852 -2.736 1 95.56 79 THR B CA 1
ATOM 1614 C C . THR B 1 79 ? -3.959 5.922 -2.164 1 95.56 79 THR B C 1
ATOM 1616 O O . THR B 1 79 ? -3.42 7.012 -1.964 1 95.56 79 THR B O 1
ATOM 1619 N N . TRP B 1 80 ? -3.42 4.773 -1.82 1 94.56 80 TRP B N 1
ATOM 1620 C CA . TRP B 1 80 ? -2.014 4.629 -1.451 1 94.56 80 TRP B CA 1
ATOM 1621 C C . TRP B 1 80 ? -1.257 3.816 -2.494 1 94.56 80 TRP B C 1
ATOM 1623 O O . TRP B 1 80 ? -1.665 2.705 -2.842 1 94.56 80 TRP B O 1
ATOM 1633 N N . THR B 1 81 ? -0.167 4.371 -3 1 96.12 81 THR B N 1
ATOM 1634 C CA . THR B 1 81 ? 0.675 3.709 -3.99 1 96.12 81 THR B CA 1
ATOM 1635 C C . THR B 1 81 ? 2.111 3.592 -3.486 1 96.12 81 THR B C 1
ATOM 1637 O O . THR B 1 81 ? 2.707 4.582 -3.059 1 96.12 81 THR B O 1
ATOM 1640 N N . PHE B 1 82 ? 2.633 2.402 -3.521 1 95.25 82 PHE B N 1
ATOM 1641 C CA . PHE B 1 82 ? 4.027 2.131 -3.199 1 95.25 82 PHE B CA 1
ATOM 1642 C C . PHE B 1 82 ? 4.793 1.69 -4.441 1 95.25 82 PHE B C 1
ATOM 1644 O O . PHE B 1 82 ? 4.453 0.683 -5.066 1 95.25 82 PHE B O 1
ATOM 1651 N N . VAL B 1 83 ? 5.777 2.418 -4.824 1 96.19 83 VAL B N 1
ATOM 1652 C CA . VAL B 1 83 ? 6.602 2.146 -5.996 1 96.19 83 VAL B CA 1
ATOM 1653 C C . VAL B 1 83 ? 8.047 1.901 -5.566 1 96.19 83 VAL B C 1
ATOM 1655 O O . VAL B 1 83 ? 8.656 2.748 -4.91 1 96.19 83 VAL B O 1
ATOM 1658 N N . TYR B 1 84 ? 8.562 0.742 -5.941 1 96 84 TYR B N 1
ATOM 1659 C CA . TYR B 1 84 ? 9.914 0.48 -5.461 1 96 84 TYR B CA 1
ATOM 1660 C C . TYR B 1 84 ? 10.641 -0.495 -6.383 1 96 84 TYR B C 1
ATOM 1662 O O . TYR B 1 84 ? 10.008 -1.184 -7.188 1 96 84 TYR B O 1
ATOM 1670 N N . LYS B 1 85 ? 11.93 -0.394 -6.293 1 95.75 85 LYS B N 1
ATOM 1671 C CA . LYS B 1 85 ? 12.859 -1.297 -6.965 1 95.75 85 LYS B CA 1
ATOM 1672 C C . LYS B 1 85 ? 13.641 -2.137 -5.957 1 95.75 85 LYS B C 1
ATOM 1674 O O . LYS B 1 85 ? 14.367 -1.596 -5.117 1 95.75 85 LYS B O 1
ATOM 1679 N N . LYS B 1 86 ? 13.484 -3.447 -6.129 1 92.25 86 LYS B N 1
ATOM 1680 C CA . LYS B 1 86 ? 14.203 -4.363 -5.246 1 92.25 86 LYS B CA 1
ATOM 1681 C C . LYS B 1 86 ? 15.688 -4.43 -5.609 1 92.25 86 LYS B C 1
ATOM 1683 O O . LYS B 1 86 ? 16.047 -4.41 -6.789 1 92.25 86 LYS B O 1
ATOM 1688 N N . LYS B 1 87 ? 16.562 -4.535 -4.586 1 94.25 87 LYS B N 1
ATOM 1689 C CA . LYS B 1 87 ? 18 -4.688 -4.859 1 94.25 87 LYS B CA 1
ATOM 1690 C C . LYS B 1 87 ? 18.297 -6.074 -5.418 1 94.25 87 LYS B C 1
ATOM 1692 O O . LYS B 1 87 ? 19.172 -6.223 -6.277 1 94.25 87 LYS B O 1
ATOM 1697 N N . THR B 1 88 ? 17.578 -7.074 -4.828 1 89.44 88 THR B N 1
ATOM 1698 C CA . THR B 1 88 ? 17.719 -8.445 -5.309 1 89.44 88 THR B CA 1
ATOM 1699 C C . THR B 1 88 ? 16.359 -9.117 -5.469 1 89.44 88 THR B C 1
ATOM 1701 O O . THR B 1 88 ? 15.359 -8.625 -4.945 1 89.44 88 THR B O 1
ATOM 1704 N N . GLY B 1 89 ? 16.297 -10.195 -6.16 1 81.38 89 GLY B N 1
ATOM 1705 C CA . GLY B 1 89 ? 15.062 -10.914 -6.406 1 81.38 89 GLY B CA 1
ATOM 1706 C C . GLY B 1 89 ? 14.445 -11.484 -5.145 1 81.38 89 GLY B C 1
ATOM 1707 O O . GLY B 1 89 ? 13.234 -11.695 -5.086 1 81.38 89 GLY B O 1
ATOM 1708 N N . ASP B 1 90 ? 15.273 -11.688 -4.121 1 83.06 90 ASP B N 1
ATOM 1709 C CA . ASP B 1 90 ? 14.797 -12.328 -2.902 1 83.06 90 ASP B CA 1
ATOM 1710 C C . ASP B 1 90 ? 14.375 -11.289 -1.866 1 83.06 90 ASP B C 1
ATOM 1712 O O . ASP B 1 90 ? 13.922 -11.641 -0.772 1 83.06 90 ASP B O 1
ATOM 1716 N N . THR B 1 91 ? 14.438 -10.062 -2.246 1 87.81 91 THR B N 1
ATOM 1717 C CA . THR B 1 91 ? 13.984 -9.008 -1.344 1 87.81 91 THR B CA 1
ATOM 1718 C C . THR B 1 91 ? 12.492 -9.141 -1.068 1 87.81 91 THR B C 1
ATOM 1720 O O . THR B 1 91 ? 11.695 -9.266 -1.999 1 87.81 91 THR B O 1
ATOM 1723 N N . PRO B 1 92 ? 12.117 -9.188 0.208 1 84.88 92 PRO B N 1
ATOM 1724 C CA . PRO B 1 92 ? 10.695 -9.336 0.54 1 84.88 92 PRO B CA 1
ATOM 1725 C C . PRO B 1 92 ? 9.883 -8.086 0.208 1 84.88 92 PRO B C 1
ATOM 1727 O O . PRO B 1 92 ? 10.453 -7.023 -0.059 1 84.88 92 PRO B O 1
ATOM 1730 N N . GLU B 1 93 ? 8.516 -8.258 0.169 1 84.94 93 GLU B N 1
ATOM 1731 C CA . GLU B 1 93 ? 7.637 -7.098 0.107 1 84.94 93 GLU B CA 1
ATOM 1732 C C . GLU B 1 93 ? 7.848 -6.18 1.31 1 84.94 93 GLU B C 1
ATOM 1734 O O . GLU B 1 93 ? 8.227 -6.641 2.387 1 84.94 93 GLU B O 1
ATOM 1739 N N . PRO B 1 94 ? 7.66 -4.891 1.118 1 86.5 94 PRO B N 1
ATOM 1740 C CA . PRO B 1 94 ? 7.984 -3.922 2.168 1 86.5 94 PRO B CA 1
ATOM 1741 C C . PRO B 1 94 ? 6.902 -3.83 3.242 1 86.5 94 PRO B C 1
ATOM 1743 O O . PRO B 1 94 ? 6.238 -2.797 3.369 1 86.5 94 PRO B O 1
ATOM 1746 N N . LEU B 1 95 ? 6.898 -4.727 4.098 1 77.38 95 LEU B N 1
ATOM 1747 C CA . LEU B 1 95 ? 5.84 -4.781 5.098 1 77.38 95 LEU B CA 1
ATOM 1748 C C . LEU B 1 95 ? 5.957 -3.617 6.074 1 77.38 95 LEU B C 1
ATOM 1750 O O . LEU B 1 95 ? 4.949 -3.156 6.621 1 77.38 95 LEU B O 1
ATOM 1754 N N . ALA B 1 96 ? 7.113 -3.141 6.27 1 77.94 96 ALA B N 1
ATOM 1755 C CA . ALA B 1 96 ? 7.367 -2.059 7.219 1 77.94 96 ALA B CA 1
ATOM 1756 C C . ALA B 1 96 ? 6.742 -0.751 6.738 1 77.94 96 ALA B C 1
ATOM 1758 O O . ALA B 1 96 ? 6.523 0.167 7.531 1 77.94 96 ALA B O 1
ATOM 1759 N N . VAL B 1 97 ? 6.41 -0.696 5.477 1 82.19 97 VAL B N 1
ATOM 1760 C CA . VAL B 1 97 ? 5.938 0.56 4.902 1 82.19 97 VAL B CA 1
ATOM 1761 C C . VAL B 1 97 ? 4.555 0.893 5.461 1 82.19 97 VAL B C 1
ATOM 1763 O O . VAL B 1 97 ? 4.195 2.066 5.582 1 82.19 97 VAL B O 1
ATOM 1766 N N . MET B 1 98 ? 3.857 -0.122 5.855 1 80.44 98 MET B N 1
ATOM 1767 C CA . MET B 1 98 ? 2.543 0.135 6.438 1 80.44 98 MET B CA 1
ATOM 1768 C C . MET B 1 98 ? 2.664 0.975 7.707 1 80.44 98 MET B C 1
ATOM 1770 O O . MET B 1 98 ? 1.819 1.831 7.973 1 80.44 98 MET B O 1
ATOM 1774 N N . GLY B 1 99 ? 3.736 0.771 8.398 1 79 99 GLY B N 1
ATOM 1775 C CA . GLY B 1 99 ? 3.988 1.603 9.562 1 79 99 GLY B CA 1
ATOM 1776 C C . GLY B 1 99 ? 4.191 3.066 9.219 1 79 99 GLY B C 1
ATOM 1777 O O . GLY B 1 99 ? 3.777 3.949 9.969 1 79 99 GLY B O 1
ATOM 1778 N N . VAL B 1 100 ? 4.742 3.268 8.125 1 80.62 100 VAL B N 1
ATOM 1779 C CA . VAL B 1 100 ? 4.949 4.641 7.684 1 80.62 100 VAL B CA 1
ATOM 1780 C C . VAL B 1 100 ? 3.604 5.293 7.371 1 80.62 100 VAL B C 1
ATOM 1782 O O . VAL B 1 100 ? 3.357 6.438 7.758 1 80.62 100 VAL B O 1
ATOM 1785 N N . VAL B 1 101 ? 2.787 4.582 6.691 1 82.44 101 VAL B N 1
ATOM 1786 C CA . VAL B 1 101 ? 1.449 5.062 6.359 1 82.44 101 VAL B CA 1
ATOM 1787 C C . VAL B 1 101 ? 0.703 5.438 7.637 1 82.44 101 VAL B C 1
ATOM 1789 O O . VAL B 1 101 ? 0.091 6.504 7.715 1 82.44 101 VAL B O 1
ATOM 1792 N N . LEU B 1 102 ? 0.826 4.648 8.562 1 80.94 102 LEU B N 1
ATOM 1793 C CA . LEU B 1 102 ? 0.141 4.875 9.828 1 80.94 102 LEU B CA 1
ATOM 1794 C C . LEU B 1 102 ? 0.667 6.129 10.516 1 80.94 102 LEU B C 1
ATOM 1796 O O . LEU B 1 102 ? -0.113 6.941 11.016 1 80.94 102 LEU B O 1
ATOM 1800 N N . LYS B 1 103 ? 1.898 6.285 10.516 1 81.25 103 LYS B N 1
ATOM 1801 C CA . LYS B 1 103 ? 2.5 7.449 11.156 1 81.25 103 LYS B CA 1
ATOM 1802 C C . LYS B 1 103 ? 2.119 8.734 10.43 1 81.25 103 LYS B C 1
ATOM 1804 O O . LYS B 1 103 ? 1.79 9.742 11.062 1 81.25 103 LYS B O 1
ATOM 1809 N N . MET B 1 104 ? 2.117 8.617 9.156 1 80.62 104 MET B N 1
ATOM 1810 C CA . MET B 1 104 ? 1.794 9.789 8.344 1 80.62 104 MET B CA 1
ATOM 1811 C C . MET B 1 104 ? 0.329 10.18 8.508 1 80.62 104 MET B C 1
ATOM 1813 O O . MET B 1 104 ? 0.007 11.359 8.633 1 80.62 104 MET B O 1
ATOM 1817 N N . THR B 1 105 ? -0.506 9.242 8.555 1 81.12 105 THR B N 1
ATOM 1818 C CA . THR B 1 105 ? -1.94 9.484 8.664 1 81.12 105 THR B CA 1
ATOM 1819 C C . THR B 1 105 ? -2.307 9.938 10.078 1 81.12 105 THR B C 1
ATOM 1821 O O . THR B 1 105 ? -3.107 10.859 10.25 1 81.12 105 THR B O 1
ATOM 1824 N N . LYS B 1 106 ? -1.745 9.312 11.078 1 77.5 106 LYS B N 1
ATOM 1825 C CA . LYS B 1 106 ? -2.02 9.695 12.461 1 77.5 106 LYS B CA 1
ATOM 1826 C C . LYS B 1 106 ? -1.615 11.141 12.719 1 77.5 106 LYS B C 1
ATOM 1828 O O . LYS B 1 106 ? -2.301 11.859 13.453 1 77.5 106 LYS B O 1
ATOM 1833 N N . HIS B 1 107 ? -0.533 11.453 12.203 1 74.31 107 HIS B N 1
ATOM 1834 C CA . HIS B 1 107 ? -0.053 12.82 12.344 1 74.31 107 HIS B CA 1
ATOM 1835 C C . HIS B 1 107 ? -1.062 13.82 11.789 1 74.31 107 HIS B C 1
ATOM 1837 O O . HIS B 1 107 ? -1.363 14.828 12.43 1 74.31 107 HIS B O 1
ATOM 1843 N N . VAL B 1 108 ? -1.614 13.516 10.695 1 75.06 108 VAL B N 1
ATOM 1844 C CA . VAL B 1 108 ? -2.586 14.391 10.039 1 75.06 108 VAL B CA 1
ATOM 1845 C C . VAL B 1 108 ? -3.896 14.383 10.828 1 75.06 108 VAL B C 1
ATOM 1847 O O . VAL B 1 108 ? -4.457 15.445 11.117 1 75.06 108 VAL B O 1
ATOM 1850 N N . GLU B 1 109 ? -4.328 13.266 11.164 1 73.25 109 GLU B N 1
ATOM 1851 C CA . GLU B 1 109 ? -5.574 13.148 11.914 1 73.25 109 GLU B CA 1
ATOM 1852 C C . GLU B 1 109 ? -5.469 13.836 13.273 1 73.25 109 GLU B C 1
ATOM 1854 O O . GLU B 1 109 ? -6.414 14.492 13.719 1 73.25 109 GLU B O 1
ATOM 1859 N N . GLY B 1 110 ? -4.363 13.633 13.961 1 72.38 110 GLY B N 1
ATOM 1860 C CA . GLY B 1 110 ? -4.145 14.258 15.258 1 72.38 110 GLY B CA 1
ATOM 1861 C C . GLY B 1 110 ? -4.117 15.773 15.188 1 72.38 110 GLY B C 1
ATOM 1862 O O . GLY B 1 110 ? -4.625 16.453 16.078 1 72.38 110 GLY B O 1
ATOM 1863 N N . HIS B 1 111 ? -3.564 16.203 14.172 1 68.44 111 HIS B N 1
ATOM 1864 C CA . HIS B 1 111 ? -3.469 17.641 14.031 1 68.44 111 HIS B CA 1
ATOM 1865 C C . HIS B 1 111 ? -4.828 18.266 13.703 1 68.44 111 HIS B C 1
ATOM 1867 O O . HIS B 1 111 ? -5.121 19.391 14.117 1 68.44 111 HIS B O 1
ATOM 1873 N N . LEU B 1 112 ? -5.629 17.516 12.922 1 63.75 112 LEU B N 1
ATOM 1874 C CA . LEU B 1 112 ? -6.961 18 12.562 1 63.75 112 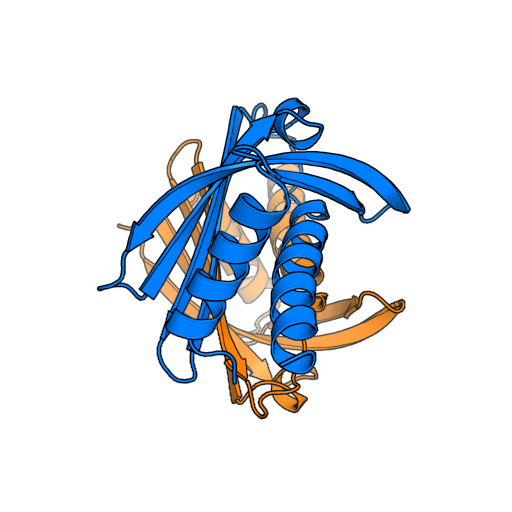LEU B CA 1
ATOM 1875 C C . LEU B 1 112 ? -7.875 18.031 13.781 1 63.75 112 LEU B C 1
ATOM 1877 O O . LEU B 1 112 ? -8.789 18.859 13.859 1 63.75 112 LEU B O 1
ATOM 1881 N N . LEU B 1 113 ? -7.613 17.078 14.578 1 57.66 113 LEU B N 1
ATOM 1882 C CA . LEU B 1 113 ? -8.414 17.047 15.797 1 57.66 113 LEU B CA 1
ATOM 1883 C C . LEU B 1 113 ? -8.016 18.188 16.734 1 57.66 113 LEU B C 1
ATOM 1885 O O . LEU B 1 113 ? -8.797 18.578 17.609 1 57.66 113 LEU B O 1
ATOM 1889 N N . ARG B 1 114 ? -6.875 18.656 16.688 1 54.59 114 ARG B N 1
ATOM 1890 C CA . ARG B 1 114 ? -6.422 19.734 17.578 1 54.59 114 ARG B CA 1
ATOM 1891 C C . ARG B 1 114 ? -6.84 21.094 17.047 1 54.59 114 ARG B C 1
ATOM 1893 O O . ARG B 1 114 ? -6.742 22.094 17.75 1 54.59 114 ARG B O 1
ATOM 1900 N N . LYS B 1 115 ? -7.473 21.188 15.945 1 54.25 115 LYS B N 1
ATOM 1901 C CA . LYS B 1 115 ? -8.008 22.484 15.523 1 54.25 115 LYS B CA 1
ATOM 1902 C C . LYS B 1 115 ? -9.523 22.531 15.688 1 54.25 115 LYS B C 1
ATOM 1904 O O . LYS B 1 115 ? -10.203 21.5 15.555 1 54.25 115 LYS B O 1
#

Solvent-accessible surface area (backbone atoms only — not comparable to full-atom values): 12291 Å² total; per-residue (Å²): 99,79,47,39,69,58,46,52,48,42,55,50,46,52,30,57,76,64,69,43,78,60,49,77,46,78,27,52,33,95,86,66,48,80,37,46,40,29,31,33,78,72,46,75,36,80,91,71,26,30,42,32,34,35,56,77,47,48,57,62,57,76,45,21,78,39,46,36,41,34,40,28,32,57,84,68,35,42,35,45,34,40,41,31,24,58,68,47,57,82,49,74,79,70,64,41,51,56,37,49,52,50,53,55,47,48,53,39,53,55,54,57,66,73,100,100,77,46,40,70,58,46,52,49,42,54,50,47,51,30,57,75,64,68,41,79,61,48,77,47,78,28,52,32,95,86,67,46,81,37,46,40,28,31,32,78,74,45,73,34,81,90,71,27,31,43,32,34,35,55,76,45,46,56,61,58,77,45,21,78,41,47,35,41,34,40,29,31,56,83,68,34,41,34,44,33,40,40,33,23,58,67,46,58,80,50,73,80,70,65,39,52,55,37,50,53,50,54,57,49,50,54,38,53,54,53,58,68,73,100

Radius of gyration: 17.64 Å; Cα contacts (8 Å, |Δi|>4): 422; chains: 2; bounding box: 37×50×39 Å

Secondary structure (DSSP, 8-state):
---HHHHHHHHHHHHHHHT-SSEEEEEE-TTS-EEEEEEEEEEEETTTTEEEEEEEEEGGGGTEEEEEEEEEEETTEEEEEEEEEESSTTPPP-TTHHHHHHHHHHHHHHHHHT-/---HHHHHHHHHHHHHHHT-SSEEEEEE-TTS-EEEEEEEEEEEETTTTEEEEEEEEEGGGGTEEEEEEEEEEETTEEEEEEEEEESSTTPPP-TTHHHHHHHHHHHHHHHHHT-